Protein AF-A0A410JV56-F1 (afdb_monomer_lite)

Foldseek 3Di:
DDDDPCVVPVVVVQVPPPPPPVPDDDLLSVLVVVCVQQPPHEFEEEEAPCQQVPNVVNNVPDPHNYPAYEYEDQLQQDPPPPCCVPRHPGSVRSVVSVVNSVVVCVVVVYHYDNDHLLVVLLVCQPPAAGLEYEDDYDLALQSLLVNLLRCLNRHDANGKYKYKQQVFPVRVSNVVSVVVSCVVCVVWWPDKDKHWDWDDDVPDPDITIIIMIMTHTDNVVVPPQDDSLLSLLLVLQVVQCVPPQWQEEEEEDDDPLLVVVLVSQVPDPHRHHQAYEYCDFDQVDARPNYGYDHLLPDDLVRGQAYEYSDQACRVVSVVVCCVRQNPSHHYDYSQVPHDGDDDRD

Secondary structure (DSSP, 8-state):
-----TTSS-HHHHSS-----TT--THHHHHHHHHHHTTTSEEEEEEE--TTTHHHHHHTTSS-EEEEEEEE-----STT-TTBTTTBSSHHHHHHHHHHHHHHHHHHT-EEE-S-HHHHHHHHTTT--EEEEEE-S--SHHHHHHHHHHHGGGEEEEEEEEEEEET-TT-HHHHHHHHHHHHHTTTTEEEEEEEEEEE--TT-SSPEEEEEEEEEE-HHHHTSS---HHHHHHHHHHHHHHSTT--EEEEE--SHHHHHHHHHHTTS---EEEEEEESS--TT--BTTB--EEGGG--GGG-SEEEE--SS-HHHHHHHHHHHHTTSS-EE-TTTTSPP-PPP-

InterPro domains:
  IPR029063 S-adenosyl-L-methionine-dependent methyltransferase superfamily [G3DSA:3.40.50.150] (32-215)
  IPR029063 S-adenosyl-L-methionine-dependent methyltransferase superfamily [SSF53335] (42-182)

Sequence (345 aa):
MYMFDKSIFNIEELCSPSKPSEGARAPAGIVSVMEKYFRGNEVRILEIGVFKAGLTKLFASSSLNIISYDGVDPYLGSDADPYTGAYWDSPSDADKIYLSAKKYYDSKGYSLHRMTSAEYFDLAYKSKEYDIIYVDGDHRMYYAMQDMEEYIHLLAENGIMLVDDYGNVDTPEVTHALNRFIDNRRDVIKEIGYYISLFQNVGKYIPVSQTTVYFTADKGRLNSGFVSKRYNVSEALKKLVNEDRIKRIALFGAGRHTEWMCEVFGRLKKPHITAVLDDYPDKTKIFWGHAPMKASEWDTTQADAIILSSDCKQEMMRERCRELFGDALPLIDLYEGLPAGPFPK

pLDDT: mean 87.03, std 16.03, range [27.08, 98.75]

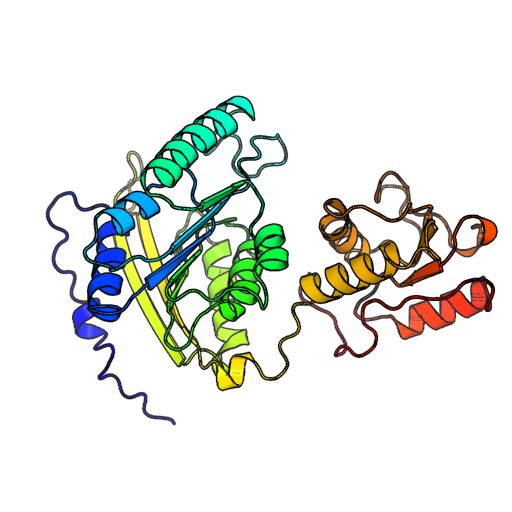Structure (mmCIF, N/CA/C/O backbone):
data_AF-A0A410JV56-F1
#
_entry.id   AF-A0A410JV56-F1
#
loop_
_atom_site.group_PDB
_atom_site.id
_atom_site.type_symbol
_atom_site.label_atom_id
_atom_site.label_alt_id
_atom_site.label_comp_id
_atom_site.label_asym_id
_atom_site.label_entity_id
_atom_site.label_seq_id
_atom_site.pdbx_PDB_ins_code
_atom_site.Cartn_x
_atom_site.Cartn_y
_atom_site.Cartn_z
_atom_site.occupancy
_atom_site.B_iso_or_equiv
_atom_site.auth_seq_id
_atom_site.auth_comp_id
_atom_site.auth_asym_id
_atom_site.auth_atom_id
_atom_site.pdbx_PDB_model_num
ATOM 1 N N . MET A 1 1 ? -33.711 -0.577 -7.515 1.00 31.30 1 MET A N 1
ATOM 2 C CA . MET A 1 1 ? -33.749 0.252 -6.294 1.00 31.30 1 MET A CA 1
ATOM 3 C C . MET A 1 1 ? -33.750 -0.707 -5.114 1.00 31.30 1 MET A C 1
ATOM 5 O O . MET A 1 1 ? -34.805 -1.196 -4.742 1.00 31.30 1 MET A O 1
ATOM 9 N N . TYR A 1 2 ? -32.566 -1.106 -4.646 1.00 27.08 2 TYR A N 1
ATOM 10 C CA . TYR A 1 2 ? -32.435 -2.012 -3.504 1.00 27.08 2 TYR A CA 1
ATOM 11 C C . TYR A 1 2 ? -32.641 -1.192 -2.225 1.00 27.08 2 TYR A C 1
ATOM 13 O O . TYR A 1 2 ? -31.947 -0.200 -2.013 1.00 27.08 2 TYR A O 1
ATOM 21 N N . MET A 1 3 ? -33.646 -1.554 -1.423 1.00 27.47 3 MET A N 1
ATOM 22 C CA . MET A 1 3 ? -33.827 -1.012 -0.078 1.00 27.47 3 MET A CA 1
ATOM 23 C C . MET A 1 3 ? -32.743 -1.614 0.813 1.00 27.47 3 MET A C 1
ATOM 25 O O . MET A 1 3 ? -32.788 -2.802 1.116 1.00 27.47 3 MET A O 1
ATOM 29 N N . PHE A 1 4 ? -31.763 -0.799 1.199 1.00 32.94 4 PHE A N 1
ATOM 30 C CA . PHE A 1 4 ? -30.853 -1.136 2.285 1.00 32.94 4 PHE A CA 1
ATOM 31 C C . PHE A 1 4 ? -31.657 -1.210 3.585 1.00 32.94 4 PHE A C 1
ATOM 33 O O . PHE A 1 4 ? -32.388 -0.273 3.921 1.00 32.94 4 PHE A O 1
ATOM 40 N N . ASP A 1 5 ? -31.537 -2.326 4.294 1.00 35.09 5 ASP A N 1
ATOM 41 C CA . ASP A 1 5 ? -32.018 -2.452 5.661 1.00 35.09 5 ASP A CA 1
ATOM 42 C C . ASP A 1 5 ? -31.157 -1.547 6.559 1.00 35.09 5 ASP A C 1
ATOM 44 O O . ASP A 1 5 ? -29.999 -1.837 6.845 1.00 35.09 5 ASP A O 1
ATOM 48 N N . LYS A 1 6 ? -31.712 -0.394 6.949 1.00 38.16 6 LYS A N 1
ATOM 49 C CA . LYS A 1 6 ? -31.062 0.616 7.801 1.00 38.16 6 LYS A CA 1
ATOM 50 C C . LYS A 1 6 ? -30.972 0.197 9.279 1.00 38.16 6 LYS A C 1
ATOM 52 O O . LYS A 1 6 ? -30.575 1.008 10.109 1.00 38.16 6 LYS A O 1
ATOM 57 N N . SER A 1 7 ? -31.396 -1.016 9.643 1.00 37.00 7 SER A N 1
ATOM 58 C CA . SER A 1 7 ? -31.589 -1.393 11.049 1.00 37.00 7 SER A CA 1
ATOM 59 C C . SER A 1 7 ? -30.321 -1.818 11.795 1.00 37.00 7 SER A C 1
ATOM 61 O O . SER A 1 7 ? -30.336 -1.810 13.024 1.00 37.00 7 SER A O 1
ATOM 63 N N . ILE A 1 8 ? -29.215 -2.128 11.106 1.00 46.75 8 ILE A N 1
ATOM 64 C CA . ILE A 1 8 ? -27.960 -2.526 11.780 1.00 46.75 8 ILE A CA 1
ATOM 65 C C . ILE A 1 8 ? -27.099 -1.302 12.136 1.00 46.75 8 ILE A C 1
ATOM 67 O O . ILE A 1 8 ? -26.484 -1.262 13.200 1.00 46.75 8 ILE A O 1
ATOM 71 N N . PHE A 1 9 ? -27.167 -0.244 11.327 1.00 45.94 9 PHE A N 1
ATOM 72 C CA . PHE A 1 9 ? -26.644 1.076 11.661 1.00 45.94 9 PHE A CA 1
ATOM 73 C C . PHE A 1 9 ? -27.758 2.095 11.479 1.00 45.94 9 PHE A C 1
ATOM 75 O O . PHE A 1 9 ? -27.923 2.675 10.405 1.00 45.94 9 PHE A O 1
ATOM 82 N N . ASN A 1 10 ? -28.542 2.326 12.531 1.00 44.22 10 ASN A N 1
ATOM 83 C CA . ASN A 1 10 ? -29.425 3.479 12.556 1.00 44.22 10 ASN A CA 1
ATOM 84 C C . ASN A 1 10 ? -28.529 4.729 12.578 1.00 44.22 10 ASN A C 1
ATOM 86 O O . ASN A 1 10 ? -28.061 5.154 13.632 1.00 44.22 10 ASN A O 1
ATOM 90 N N . ILE A 1 11 ? -28.208 5.258 11.394 1.00 44.59 11 ILE A N 1
ATOM 91 C CA . ILE A 1 11 ? -27.307 6.403 11.190 1.00 44.59 11 ILE A CA 1
ATOM 92 C C . ILE A 1 11 ? -27.767 7.604 12.031 1.00 44.59 11 ILE A C 1
ATOM 94 O O . ILE A 1 11 ? -26.935 8.369 12.497 1.00 44.59 11 ILE A O 1
ATOM 98 N N . GLU A 1 12 ? -29.061 7.722 12.335 1.00 41.78 12 GLU A N 1
ATOM 99 C CA . GLU A 1 12 ? -29.591 8.751 13.237 1.00 41.78 12 GLU A CA 1
ATOM 100 C C . GLU A 1 12 ? -29.109 8.604 14.698 1.00 41.78 12 GLU A C 1
ATOM 102 O O . GLU A 1 12 ? -28.927 9.616 15.371 1.00 41.78 12 GLU A O 1
ATOM 107 N N . GLU A 1 13 ? -28.811 7.391 15.188 1.00 43.12 13 GLU A N 1
ATOM 108 C CA . GLU A 1 13 ? -28.211 7.184 16.521 1.00 43.12 13 GLU A CA 1
ATOM 109 C C . GLU A 1 13 ? -26.706 7.487 16.553 1.00 43.12 13 GLU A C 1
ATOM 111 O O . GLU A 1 13 ? -26.197 7.910 17.589 1.00 43.12 13 GLU A O 1
ATOM 116 N N . LEU A 1 14 ? -25.989 7.299 15.439 1.00 43.47 14 LEU A N 1
ATOM 117 C CA . LEU A 1 14 ? -24.556 7.624 15.322 1.00 43.47 14 LEU A CA 1
ATOM 118 C C . LEU A 1 14 ? -24.310 9.096 14.961 1.00 43.47 14 LEU A C 1
ATOM 120 O O . LEU A 1 14 ? -23.278 9.658 15.322 1.00 43.47 14 LEU A O 1
ATOM 124 N N . CYS A 1 15 ? -25.268 9.733 14.287 1.00 38.22 15 CYS A N 1
ATOM 125 C CA . CYS A 1 15 ? -25.297 11.169 14.028 1.00 38.22 15 CYS A CA 1
ATOM 126 C C . CYS A 1 15 ? -25.877 11.980 15.186 1.00 38.22 15 CYS A C 1
ATOM 128 O O . CYS A 1 15 ? -25.885 13.206 15.099 1.00 38.22 15 CYS A O 1
ATOM 130 N N . SER A 1 16 ? -26.357 11.347 16.259 1.00 35.88 16 SER A N 1
ATOM 131 C CA . SER A 1 16 ? -26.631 12.077 17.487 1.00 35.88 16 SER A CA 1
ATOM 132 C C . SER A 1 16 ? -25.298 12.226 18.214 1.00 35.88 16 SER A C 1
ATOM 134 O O . SER A 1 16 ? -24.838 11.244 18.799 1.00 35.88 16 SER A O 1
ATOM 136 N N . PRO A 1 17 ? -24.636 13.402 18.196 1.00 36.84 17 PRO A N 1
ATOM 137 C CA . PRO A 1 17 ? -23.479 13.609 19.040 1.00 36.84 17 PRO A CA 1
ATOM 138 C C . PRO A 1 17 ? -23.969 13.424 20.474 1.00 36.84 17 PRO A C 1
ATOM 140 O O . PRO A 1 17 ? -24.586 14.316 21.059 1.00 36.84 17 PRO A O 1
ATOM 143 N N . SER A 1 18 ? -23.699 12.268 21.080 1.00 40.78 18 SER A N 1
ATOM 144 C CA . SER A 1 18 ? -23.493 12.262 22.517 1.00 40.78 18 SER A CA 1
ATOM 145 C C . SER A 1 18 ? -22.432 13.328 22.715 1.00 40.78 18 SER A C 1
ATOM 147 O O . SER A 1 18 ? -21.331 13.158 22.186 1.00 40.78 18 SER A O 1
ATOM 149 N N . LYS A 1 19 ? -22.799 14.468 23.328 1.00 41.47 19 LYS A N 1
ATOM 150 C CA . LYS A 1 19 ? -21.852 15.548 23.623 1.00 41.47 19 LYS A CA 1
ATOM 151 C C . LYS A 1 19 ? -20.584 14.854 24.103 1.00 41.47 19 LYS A C 1
ATOM 153 O O . LYS A 1 19 ? -20.695 14.144 25.109 1.00 41.47 19 LYS A O 1
ATOM 158 N N . PRO A 1 20 ? -19.450 14.955 23.382 1.00 42.59 20 PRO A N 1
ATOM 159 C CA . PRO A 1 20 ? -18.222 14.384 23.892 1.00 42.59 20 PRO A CA 1
ATOM 160 C C . PRO A 1 20 ? -18.100 14.920 25.311 1.00 42.59 20 PRO A C 1
ATOM 162 O O . PRO A 1 20 ? -18.260 16.127 25.522 1.00 42.59 20 PRO A O 1
ATOM 165 N N . SER A 1 21 ? -17.960 14.023 26.290 1.00 43.84 21 SER A N 1
ATOM 166 C CA . SER A 1 21 ? -17.665 14.440 27.658 1.00 43.84 21 SER A CA 1
ATOM 167 C C . SER A 1 21 ? -16.543 15.465 27.552 1.00 43.84 21 SER A C 1
ATOM 169 O O . SER A 1 21 ? -15.564 15.168 26.860 1.00 43.84 21 SER A O 1
ATOM 171 N N . GLU A 1 22 ? -16.722 16.664 28.116 1.00 39.91 22 GLU A N 1
ATOM 172 C CA . GLU A 1 22 ? -15.766 17.768 27.971 1.00 39.91 22 GLU A CA 1
ATOM 173 C C . GLU A 1 22 ? -14.328 17.233 28.101 1.00 39.91 22 GLU A C 1
ATOM 175 O O . GLU A 1 22 ? -13.929 16.759 29.163 1.00 39.91 22 GLU A O 1
ATOM 180 N N . GLY A 1 23 ? -13.579 17.216 26.988 1.00 43.97 23 GLY A N 1
ATOM 181 C CA . GLY A 1 23 ? -12.195 16.726 26.936 1.00 43.97 23 GLY A CA 1
ATOM 182 C C . GLY A 1 23 ? -11.924 15.389 26.222 1.00 43.97 23 GLY A C 1
ATOM 183 O O . GLY A 1 23 ? -10.751 15.041 26.072 1.00 43.97 23 GLY A O 1
ATOM 184 N N . ALA A 1 24 ? -12.927 14.648 25.737 1.00 44.22 24 ALA A N 1
ATOM 185 C CA . ALA A 1 24 ? -12.681 13.452 24.919 1.00 44.22 24 ALA A CA 1
ATOM 186 C C . ALA A 1 24 ? -12.100 13.839 23.542 1.00 44.22 24 ALA A C 1
ATOM 188 O O . ALA A 1 24 ? -12.723 14.572 22.776 1.00 44.22 24 ALA A O 1
ATOM 189 N N . ARG A 1 25 ? -10.883 13.369 23.231 1.00 52.28 25 ARG A N 1
ATOM 190 C CA . ARG A 1 25 ? -10.214 13.606 21.937 1.00 52.28 25 ARG A CA 1
ATOM 191 C C . ARG A 1 25 ? -10.870 12.779 20.824 1.00 52.28 25 ARG A C 1
ATOM 193 O O . ARG A 1 25 ? -11.371 11.691 21.096 1.00 52.28 25 ARG A O 1
ATOM 200 N N . ALA A 1 26 ? -10.783 13.268 19.585 1.00 53.81 26 ALA A N 1
ATOM 201 C CA . ALA A 1 26 ? -11.378 12.689 18.373 1.00 53.81 26 ALA A CA 1
ATOM 202 C C . ALA A 1 26 ? -11.370 11.150 18.266 1.00 53.81 26 ALA A C 1
ATOM 204 O O . ALA A 1 26 ? -12.435 10.584 18.001 1.00 53.81 26 ALA A O 1
ATOM 205 N N . PRO A 1 27 ? -10.261 10.438 18.554 1.00 62.69 27 PRO A N 1
ATOM 206 C CA . PRO A 1 27 ? -10.238 9.000 18.334 1.00 62.69 27 PRO A CA 1
ATOM 207 C C . PRO A 1 27 ? -10.992 8.201 19.418 1.00 62.69 27 PRO A C 1
ATOM 209 O O . PRO A 1 27 ? -11.229 7.012 19.250 1.00 62.69 27 PRO A O 1
ATOM 212 N N . ALA A 1 28 ? -11.439 8.820 20.519 1.00 75.00 28 ALA A N 1
ATOM 213 C CA . ALA A 1 28 ? -12.226 8.126 21.547 1.00 75.00 28 ALA A CA 1
ATOM 214 C C . ALA A 1 28 ? -13.648 7.769 21.076 1.00 75.00 28 ALA A C 1
ATOM 216 O O . ALA A 1 28 ? -14.188 6.723 21.445 1.00 75.00 28 ALA A O 1
ATOM 217 N N . GLY A 1 29 ? -14.258 8.627 20.252 1.00 79.62 29 GLY A N 1
ATOM 218 C CA . GLY A 1 29 ? -15.614 8.395 19.758 1.00 79.62 29 GLY A CA 1
ATOM 219 C C . GLY A 1 29 ? -15.677 7.225 18.784 1.00 79.62 29 GLY A C 1
ATOM 220 O O . GLY A 1 29 ? -16.523 6.348 18.942 1.00 79.62 29 GLY A O 1
ATOM 221 N N . ILE A 1 30 ? -14.732 7.148 17.841 1.00 84.94 30 ILE A N 1
ATOM 222 C CA . ILE A 1 30 ? -14.700 6.040 16.883 1.00 84.94 30 ILE A CA 1
ATOM 223 C C . ILE A 1 30 ? -14.426 4.695 17.568 1.00 84.94 30 ILE A C 1
ATOM 225 O O . ILE A 1 30 ? -15.092 3.708 17.261 1.00 84.94 30 ILE A O 1
ATOM 229 N N . VAL A 1 31 ? -13.543 4.664 18.575 1.00 90.31 31 VAL A N 1
ATOM 230 C CA . VAL A 1 31 ? -13.315 3.470 19.408 1.00 90.31 31 VAL A CA 1
ATOM 231 C C . VAL A 1 31 ? -14.612 3.016 20.087 1.00 90.31 31 VAL A C 1
ATOM 233 O O . VAL A 1 31 ? -14.909 1.826 20.078 1.00 90.31 31 VAL A O 1
ATOM 236 N N . SER A 1 32 ? -15.437 3.944 20.584 1.00 87.94 32 SER A N 1
ATOM 237 C CA . SER A 1 32 ? -16.730 3.608 21.209 1.00 87.94 32 SER A CA 1
ATOM 238 C C . SER A 1 32 ? -17.720 2.974 20.219 1.00 87.94 32 SER A C 1
ATOM 240 O O . SER A 1 32 ? -18.475 2.064 20.572 1.00 87.94 32 SER A O 1
ATOM 242 N N . VAL A 1 33 ? -17.712 3.417 18.955 1.00 87.44 33 VAL A N 1
ATOM 243 C CA . VAL A 1 33 ? -18.503 2.778 17.887 1.00 87.44 33 VAL A CA 1
ATOM 244 C C . VAL A 1 33 ? -18.019 1.345 17.660 1.00 87.44 33 VAL A C 1
ATOM 246 O O . VAL A 1 33 ? -18.839 0.427 17.579 1.00 87.44 33 VAL A O 1
ATOM 249 N N . MET A 1 34 ? -16.700 1.135 17.628 1.00 94.25 34 MET A N 1
ATOM 250 C CA . MET A 1 34 ? -16.111 -0.198 17.469 1.00 94.25 34 MET A CA 1
ATOM 251 C C . MET A 1 34 ? -16.433 -1.115 18.658 1.00 94.25 34 MET A C 1
ATOM 253 O O . MET A 1 34 ? -16.796 -2.268 18.442 1.00 94.25 34 MET A O 1
ATOM 257 N N . GLU A 1 35 ? -16.396 -0.615 19.898 1.00 94.38 35 GLU A N 1
ATOM 258 C CA . GLU A 1 35 ? -16.802 -1.367 21.099 1.00 94.38 35 GLU A CA 1
ATOM 259 C C . GLU A 1 35 ? -18.248 -1.866 21.028 1.00 94.38 35 GLU A C 1
ATOM 261 O O . GLU A 1 35 ? -18.543 -2.990 21.438 1.00 94.38 35 GLU A O 1
ATOM 266 N N . LYS A 1 36 ? -19.169 -1.038 20.514 1.00 92.44 36 LYS A N 1
ATOM 267 C CA . LYS A 1 36 ? -20.568 -1.441 20.320 1.00 92.44 36 LYS A CA 1
ATOM 268 C C . LYS A 1 36 ? -20.675 -2.522 19.245 1.00 92.44 36 LYS A C 1
ATOM 270 O O . LYS A 1 36 ? -21.384 -3.501 19.467 1.00 92.44 36 LYS A O 1
ATOM 275 N N . TYR A 1 37 ? -19.988 -2.348 18.116 1.00 93.69 37 TYR A N 1
ATOM 276 C CA . TYR A 1 37 ? -20.082 -3.251 16.968 1.00 93.69 37 TYR A CA 1
ATOM 277 C C . TYR A 1 37 ? -19.453 -4.627 17.237 1.00 93.69 37 TYR A C 1
ATOM 279 O O . TYR A 1 37 ? -20.067 -5.653 16.958 1.00 93.69 37 TYR A O 1
ATOM 287 N N . PHE A 1 38 ? -18.270 -4.670 17.854 1.00 96.38 38 PHE A N 1
ATOM 288 C CA . PHE A 1 38 ? -17.542 -5.912 18.140 1.00 96.38 38 PHE A CA 1
ATOM 289 C C . PHE A 1 38 ? -17.785 -6.459 19.555 1.00 96.38 38 PHE A C 1
ATOM 291 O O . PHE A 1 38 ? -17.015 -7.283 20.050 1.00 96.38 38 PHE A O 1
ATOM 298 N N . ARG A 1 39 ? -18.852 -6.021 20.236 1.00 95.62 39 ARG A N 1
ATOM 299 C CA . ARG A 1 39 ? -19.140 -6.436 21.613 1.00 95.62 39 ARG A CA 1
ATOM 300 C C . ARG A 1 39 ? -19.212 -7.960 21.734 1.00 95.62 39 ARG A C 1
ATOM 302 O O . ARG A 1 39 ? -20.085 -8.595 21.152 1.00 95.62 39 ARG A O 1
ATOM 309 N N . GLY A 1 40 ? -18.347 -8.517 22.580 1.00 95.56 40 GLY A N 1
ATOM 310 C CA . GLY A 1 40 ? -18.303 -9.954 22.867 1.00 95.56 40 GLY A CA 1
ATOM 311 C C . GLY A 1 40 ? -17.554 -10.793 21.829 1.00 95.56 40 GLY A C 1
ATOM 312 O O . GLY A 1 40 ? -17.447 -12.000 22.024 1.00 95.56 40 GLY A O 1
ATOM 313 N N . ASN A 1 41 ? -17.010 -10.178 20.776 1.00 97.62 41 ASN A N 1
ATOM 314 C CA . ASN A 1 41 ? -16.191 -10.850 19.771 1.00 97.62 41 ASN A CA 1
ATOM 315 C C . ASN A 1 41 ? -14.701 -10.620 20.045 1.00 97.62 41 ASN A C 1
ATOM 317 O O . ASN A 1 41 ? -14.312 -9.576 20.569 1.00 97.62 41 ASN A O 1
ATOM 321 N N . GLU A 1 42 ? -13.871 -11.592 19.674 1.00 98.31 42 GLU A N 1
ATOM 322 C CA . GLU A 1 42 ? -12.426 -11.392 19.548 1.00 98.31 42 GLU A CA 1
ATOM 323 C C . GLU A 1 42 ? -12.128 -10.472 18.362 1.00 98.31 42 GLU A C 1
ATOM 325 O O . GLU A 1 42 ? -12.797 -10.549 17.332 1.00 98.31 42 GLU A O 1
ATOM 330 N N . VAL A 1 43 ? -11.136 -9.594 18.516 1.00 98.56 43 VAL A N 1
ATOM 331 C CA . VAL A 1 43 ? -10.812 -8.573 17.516 1.00 98.56 43 VAL A CA 1
ATOM 332 C C . VAL A 1 43 ? -9.322 -8.564 17.214 1.00 98.56 43 VAL A C 1
ATOM 334 O O . VAL A 1 43 ? -8.481 -8.464 18.112 1.00 98.56 43 VAL A O 1
ATOM 337 N N . ARG A 1 44 ? -8.998 -8.615 15.926 1.00 98.75 44 ARG A N 1
ATOM 338 C CA . ARG A 1 44 ? -7.666 -8.379 15.372 1.00 98.75 44 ARG A CA 1
ATOM 339 C C . ARG A 1 44 ? -7.654 -7.012 14.711 1.00 98.75 44 ARG A C 1
ATOM 341 O O . ARG A 1 44 ? -8.479 -6.741 13.838 1.00 98.75 44 ARG A O 1
ATOM 348 N N . ILE A 1 45 ? -6.721 -6.164 15.123 1.00 98.69 45 ILE A N 1
ATOM 349 C CA . ILE A 1 45 ? -6.627 -4.781 14.656 1.00 98.69 45 ILE A CA 1
ATOM 350 C C . ILE A 1 45 ? -5.363 -4.600 13.823 1.00 98.69 45 ILE A C 1
ATOM 352 O O . ILE A 1 45 ? -4.294 -5.092 14.190 1.00 98.69 45 ILE A O 1
ATOM 356 N N . LEU A 1 46 ? -5.497 -3.867 12.724 1.00 98.75 46 LEU A N 1
ATOM 357 C CA . LEU A 1 46 ? -4.398 -3.321 11.948 1.00 98.75 46 LEU A CA 1
ATOM 358 C C . LEU A 1 46 ? -4.497 -1.792 11.916 1.00 98.75 46 LEU A C 1
ATOM 360 O O . LEU A 1 46 ? -5.547 -1.250 11.584 1.00 98.75 46 LEU A O 1
ATOM 364 N N . GLU A 1 47 ? -3.400 -1.105 12.221 1.00 98.50 47 GLU A N 1
ATOM 365 C CA . GLU A 1 47 ? -3.271 0.356 12.141 1.00 98.50 47 GLU A CA 1
ATOM 366 C C . GLU A 1 47 ? -2.153 0.727 11.161 1.00 98.50 47 GLU A C 1
ATOM 368 O O . GLU A 1 47 ? -0.997 0.339 11.351 1.00 98.50 47 GLU A O 1
ATOM 373 N N . ILE A 1 48 ? -2.493 1.487 10.122 1.00 98.38 48 ILE A N 1
ATOM 374 C CA . ILE A 1 48 ? -1.553 2.075 9.165 1.00 98.38 48 ILE A CA 1
ATOM 375 C C . ILE A 1 48 ? -1.357 3.547 9.533 1.00 98.38 48 ILE A C 1
ATOM 377 O O . ILE A 1 48 ? -2.337 4.285 9.574 1.00 98.38 48 ILE A O 1
ATOM 381 N N . GLY A 1 49 ? -0.109 3.957 9.789 1.00 96.94 49 GLY A N 1
ATOM 382 C CA . GLY A 1 49 ? 0.227 5.321 10.225 1.00 96.94 49 GLY A CA 1
ATOM 383 C C . GLY A 1 49 ? 0.233 5.511 11.746 1.00 96.94 49 GLY A C 1
ATOM 384 O O . GLY A 1 49 ? -0.383 6.420 12.287 1.00 96.94 49 GLY A O 1
ATOM 385 N N . VAL A 1 50 ? 0.929 4.633 12.475 1.00 96.88 50 VAL A N 1
ATOM 386 C CA . VAL A 1 50 ? 0.892 4.574 13.953 1.00 96.88 50 VAL A CA 1
ATOM 387 C C . VAL A 1 50 ? 1.417 5.839 14.644 1.00 96.88 50 VAL A C 1
ATOM 389 O O . VAL A 1 50 ? 0.972 6.195 15.746 1.00 96.88 50 VAL A O 1
ATOM 392 N N . PHE A 1 51 ? 2.440 6.482 14.077 1.00 95.19 51 PHE A N 1
ATOM 393 C CA . PHE A 1 51 ? 3.143 7.621 14.658 1.00 95.19 51 PHE A CA 1
ATOM 394 C C . PHE A 1 51 ? 3.530 7.419 16.143 1.00 95.19 51 PHE A C 1
ATOM 396 O O . PHE A 1 51 ? 4.475 6.700 16.470 1.00 95.19 51 PHE A O 1
ATOM 403 N N . LYS A 1 52 ? 2.802 8.047 17.081 1.00 96.50 52 LYS A N 1
ATOM 404 C CA . LYS A 1 52 ? 3.050 8.028 18.542 1.00 96.50 52 LYS A CA 1
ATOM 405 C C . LYS A 1 52 ? 2.201 6.994 19.305 1.00 96.50 52 LYS A C 1
ATOM 407 O O . LYS A 1 52 ? 2.100 7.073 20.543 1.00 96.50 52 LYS A O 1
ATOM 412 N N . ALA A 1 53 ? 1.585 6.051 18.589 1.00 97.00 53 ALA A N 1
ATOM 413 C CA . ALA A 1 53 ? 0.670 5.039 19.123 1.00 97.00 53 ALA A CA 1
ATOM 414 C C . ALA A 1 53 ? -0.519 5.663 19.881 1.00 97.00 53 ALA A C 1
ATOM 416 O O . ALA A 1 53 ? -0.915 5.192 20.949 1.00 97.00 53 ALA A O 1
ATOM 417 N N . GLY A 1 54 ? -1.020 6.804 19.394 1.00 95.12 54 GLY A N 1
ATOM 418 C CA . GLY A 1 54 ? -2.098 7.555 20.043 1.00 95.12 54 GLY A CA 1
ATOM 419 C C . GLY A 1 54 ? -3.422 6.798 19.997 1.00 95.12 54 GLY A C 1
ATOM 420 O O . GLY A 1 54 ? -4.045 6.589 21.038 1.00 95.12 54 GLY A O 1
ATOM 421 N N . LEU A 1 55 ? -3.803 6.339 18.805 1.00 94.44 55 LEU A N 1
ATOM 422 C CA . LEU A 1 55 ? -4.995 5.528 18.590 1.00 94.44 55 LEU A CA 1
ATOM 423 C C . LEU A 1 55 ? -4.844 4.132 19.201 1.00 94.44 55 LEU A C 1
ATOM 425 O O . LEU A 1 55 ? -5.738 3.689 19.922 1.00 94.44 55 LEU A O 1
ATOM 429 N N . THR A 1 56 ? -3.676 3.499 19.038 1.00 97.00 56 THR A N 1
ATOM 430 C CA . THR A 1 56 ? -3.354 2.221 19.696 1.00 97.00 56 THR A CA 1
ATOM 431 C C . THR A 1 56 ? -3.647 2.259 21.198 1.00 97.00 56 THR A C 1
ATOM 433 O O . THR A 1 56 ? -4.243 1.334 21.747 1.00 97.00 56 THR A O 1
ATOM 436 N N . LYS A 1 57 ? -3.261 3.343 21.889 1.00 97.31 57 LYS A N 1
ATOM 437 C CA . LYS A 1 57 ? -3.516 3.512 23.330 1.00 97.31 57 LYS A CA 1
ATOM 438 C C . LYS A 1 57 ? -4.999 3.566 23.668 1.00 97.31 57 LYS A C 1
ATOM 440 O O . LYS A 1 57 ? -5.386 3.052 24.714 1.00 97.31 57 LYS A O 1
ATOM 445 N N . LEU A 1 58 ? -5.803 4.185 22.807 1.00 95.62 58 LEU A N 1
ATOM 446 C CA . LEU A 1 58 ? -7.245 4.290 22.999 1.00 95.62 58 LEU A CA 1
ATOM 447 C C . LEU A 1 58 ? -7.912 2.925 22.826 1.00 95.62 58 LEU A C 1
ATOM 449 O O . LEU A 1 58 ? -8.623 2.494 23.733 1.00 95.62 58 LEU A O 1
ATOM 453 N N . PHE A 1 59 ? -7.591 2.192 21.758 1.00 96.25 59 PHE A N 1
ATOM 454 C CA . PHE A 1 59 ? -8.060 0.814 21.583 1.00 96.25 59 PHE A CA 1
ATOM 455 C C . PHE A 1 59 ? -7.625 -0.100 22.734 1.00 96.25 59 PHE A C 1
ATOM 457 O O . PHE A 1 59 ? -8.452 -0.808 23.300 1.00 96.25 59 PHE A O 1
ATOM 464 N N . ALA A 1 60 ? -6.365 -0.030 23.162 1.00 96.38 60 ALA A N 1
ATOM 465 C CA . ALA A 1 60 ? -5.852 -0.828 24.277 1.00 96.38 60 ALA A CA 1
ATOM 466 C C . ALA A 1 60 ? -6.483 -0.488 25.643 1.00 96.38 60 ALA A C 1
ATOM 468 O O . ALA A 1 60 ? -6.290 -1.231 26.607 1.00 96.38 60 ALA A O 1
ATOM 469 N N . SER A 1 61 ? -7.166 0.657 25.753 1.00 96.06 61 SER A N 1
ATOM 470 C CA . SER A 1 61 ? -7.933 1.066 26.939 1.00 96.06 61 SER A CA 1
ATOM 471 C C . SER A 1 61 ? -9.434 0.788 26.827 1.00 96.06 61 SER A C 1
ATOM 473 O O . SER A 1 61 ? -10.163 1.014 27.791 1.00 96.06 61 SER A O 1
ATOM 475 N N . SER A 1 62 ? -9.885 0.324 25.662 1.00 96.25 62 SER A N 1
ATOM 476 C CA . SER A 1 62 ? -11.281 -0.005 25.392 1.00 96.25 62 SER A CA 1
ATOM 477 C C . SER A 1 62 ? -11.684 -1.351 26.006 1.00 96.25 62 SER A C 1
ATOM 479 O O . SER A 1 62 ? -10.863 -2.112 26.517 1.00 96.25 62 SER A O 1
ATOM 481 N N . SER A 1 63 ? -12.975 -1.648 25.928 1.00 96.44 63 SER A N 1
ATOM 482 C CA . SER A 1 63 ? -13.609 -2.914 26.293 1.00 96.44 63 SER A CA 1
ATOM 483 C C . SER A 1 63 ? -13.562 -3.976 25.185 1.00 96.44 63 SER A C 1
ATOM 485 O O . SER A 1 63 ? -14.125 -5.058 25.359 1.00 96.44 63 SER A O 1
ATOM 487 N N . LEU A 1 64 ? -12.900 -3.699 24.054 1.00 97.12 64 LEU A N 1
ATOM 488 C CA . LEU A 1 64 ? -12.701 -4.687 22.993 1.00 97.12 64 LEU A CA 1
ATOM 489 C C . LEU A 1 64 ? -11.836 -5.855 23.477 1.00 97.12 64 LEU A C 1
ATOM 491 O O . LEU A 1 64 ? -10.801 -5.665 24.118 1.00 97.12 64 LEU A O 1
ATOM 495 N N . ASN A 1 65 ? -12.219 -7.074 23.098 1.00 97.81 65 ASN A N 1
ATOM 496 C CA . ASN A 1 65 ? -11.412 -8.269 23.329 1.00 97.81 65 ASN A CA 1
ATOM 497 C C . ASN A 1 65 ? -10.336 -8.398 22.236 1.00 97.81 65 ASN A C 1
ATOM 499 O O . ASN A 1 65 ? -10.474 -9.167 21.285 1.00 97.81 65 ASN A O 1
ATOM 503 N N . ILE A 1 66 ? -9.291 -7.574 22.336 1.00 98.50 66 ILE A N 1
ATOM 504 C CA . ILE A 1 66 ? -8.216 -7.499 21.339 1.00 98.50 66 ILE A CA 1
ATOM 505 C C . ILE A 1 66 ? -7.283 -8.706 21.491 1.00 98.50 66 ILE A C 1
ATOM 507 O O . ILE A 1 66 ? -6.546 -8.795 22.474 1.00 98.50 66 ILE A O 1
ATOM 511 N N . ILE A 1 67 ? -7.270 -9.595 20.495 1.00 98.38 67 ILE A N 1
ATOM 512 C CA . ILE A 1 67 ? -6.400 -10.785 20.470 1.00 98.38 67 ILE A CA 1
ATOM 513 C C . ILE A 1 67 ? -5.092 -10.558 19.705 1.00 98.38 67 ILE A C 1
ATOM 515 O O . ILE A 1 67 ? -4.092 -11.219 19.980 1.00 98.38 67 ILE A O 1
ATOM 519 N N . SER A 1 68 ? -5.068 -9.606 18.768 1.00 98.44 68 SER A N 1
ATOM 520 C CA . SER A 1 68 ? -3.840 -9.145 18.118 1.00 98.44 68 SER A CA 1
ATOM 521 C C . SER A 1 68 ? -3.971 -7.700 17.652 1.00 98.44 68 SER A C 1
ATOM 523 O O . SER A 1 68 ? -5.048 -7.263 17.244 1.00 98.44 68 SER A O 1
ATOM 525 N N . TYR A 1 69 ? -2.855 -6.979 17.664 1.00 98.62 69 TYR A N 1
ATOM 526 C CA . TYR A 1 69 ? -2.765 -5.618 17.151 1.00 98.62 69 TYR A CA 1
ATOM 527 C C . TYR A 1 69 ? -1.455 -5.474 16.381 1.00 98.62 69 TYR A C 1
ATOM 529 O O . TYR A 1 69 ? -0.374 -5.606 16.962 1.00 98.62 69 TYR A O 1
ATOM 537 N N . ASP A 1 70 ? -1.564 -5.210 15.086 1.00 98.75 70 ASP A N 1
ATOM 538 C CA . ASP A 1 70 ? -0.434 -4.924 14.215 1.00 98.75 70 ASP A CA 1
ATOM 539 C C . ASP A 1 70 ? -0.441 -3.431 13.854 1.00 98.75 70 ASP A C 1
ATOM 541 O O . ASP A 1 70 ? -1.436 -2.895 13.377 1.00 98.75 70 ASP A O 1
ATOM 545 N N . GLY A 1 71 ? 0.670 -2.748 14.099 1.00 98.62 71 GLY A N 1
ATOM 546 C CA . GLY A 1 71 ? 0.888 -1.360 13.708 1.00 98.62 71 GLY A CA 1
ATOM 547 C C . GLY A 1 71 ? 1.935 -1.272 12.606 1.00 98.62 71 GLY A C 1
ATOM 548 O O . GLY A 1 71 ? 2.943 -1.978 12.671 1.00 98.62 71 GLY A O 1
ATOM 549 N N . VAL A 1 72 ? 1.731 -0.411 11.612 1.00 98.56 72 VAL A N 1
ATOM 550 C CA . VAL A 1 72 ? 2.644 -0.232 10.474 1.00 98.56 72 VAL A CA 1
ATOM 551 C C . VAL A 1 72 ? 2.953 1.243 10.277 1.00 98.56 72 VAL A C 1
ATOM 553 O O . VAL A 1 72 ? 2.048 2.057 10.106 1.00 98.56 72 VAL A O 1
ATOM 556 N N . ASP A 1 73 ? 4.239 1.582 10.294 1.00 97.50 73 ASP A N 1
ATOM 557 C CA . ASP A 1 73 ? 4.735 2.933 10.031 1.00 97.50 73 ASP A CA 1
ATOM 558 C C . ASP A 1 73 ? 6.242 2.854 9.712 1.00 97.50 73 ASP A C 1
ATOM 560 O O . ASP A 1 73 ? 6.974 2.144 10.414 1.00 97.50 73 ASP A O 1
ATOM 564 N N . PRO A 1 74 ? 6.747 3.509 8.653 1.00 95.44 74 PRO A N 1
ATOM 565 C CA . PRO A 1 74 ? 8.144 3.369 8.260 1.00 95.44 74 PRO A CA 1
ATOM 566 C C . PRO A 1 74 ? 9.127 4.152 9.149 1.00 95.44 74 PRO A C 1
ATOM 568 O O . PRO A 1 74 ? 10.292 3.751 9.239 1.00 95.44 74 PRO A O 1
ATOM 571 N N . TYR A 1 75 ? 8.697 5.232 9.817 1.00 94.69 75 TYR A N 1
ATOM 572 C CA . TYR A 1 75 ? 9.563 6.127 10.603 1.00 94.69 75 TYR A CA 1
ATOM 573 C C . TYR A 1 75 ? 10.876 6.493 9.875 1.00 94.69 75 TYR A C 1
ATOM 575 O O . TYR A 1 75 ? 11.967 6.217 10.388 1.00 94.69 75 TYR A O 1
ATOM 583 N N . LEU A 1 76 ? 10.802 7.031 8.650 1.00 89.62 76 LEU A N 1
ATOM 584 C CA . LEU A 1 76 ? 11.993 7.241 7.813 1.00 89.62 76 LEU A CA 1
ATOM 585 C C . LEU A 1 76 ? 12.852 8.404 8.321 1.00 89.62 76 LEU A C 1
ATOM 587 O O . LEU A 1 76 ? 14.063 8.248 8.477 1.00 89.62 76 LEU A O 1
ATOM 591 N N . GLY A 1 77 ? 12.240 9.567 8.561 1.00 83.94 77 GLY A N 1
ATOM 592 C CA . GLY A 1 77 ? 12.925 10.782 9.007 1.00 83.94 77 GLY A CA 1
ATOM 593 C C . GLY A 1 77 ? 13.961 11.342 8.035 1.00 83.94 77 GLY A C 1
ATOM 594 O O . GLY A 1 77 ? 14.774 12.167 8.437 1.00 83.94 77 GLY A O 1
ATOM 595 N N . SER A 1 78 ? 13.976 10.883 6.782 1.00 84.44 78 SER A N 1
ATOM 596 C CA . SER A 1 78 ? 14.900 11.358 5.748 1.00 84.44 78 SER A CA 1
ATOM 597 C C . SER A 1 78 ? 14.369 12.610 5.046 1.00 84.44 78 SER A C 1
ATOM 599 O O . SER A 1 78 ? 13.191 12.938 5.153 1.00 84.44 78 SER A O 1
ATOM 601 N N . ASP A 1 79 ? 15.205 13.287 4.258 1.00 79.69 79 ASP A N 1
ATOM 602 C CA . ASP A 1 79 ? 14.772 14.455 3.468 1.00 79.69 79 ASP A CA 1
ATOM 603 C C . ASP A 1 79 ? 13.705 14.109 2.410 1.00 79.69 79 ASP A C 1
ATOM 605 O O . ASP A 1 79 ? 13.005 14.985 1.912 1.00 79.69 79 ASP A O 1
ATOM 609 N N . ALA A 1 80 ? 13.588 12.828 2.045 1.00 79.38 80 ALA A N 1
ATOM 610 C CA . ALA A 1 80 ? 12.576 12.329 1.116 1.00 79.38 80 ALA A CA 1
ATOM 611 C C . ALA A 1 80 ? 11.267 11.916 1.814 1.00 79.38 80 ALA A C 1
ATOM 613 O O . ALA A 1 80 ? 10.300 11.557 1.141 1.00 79.38 80 ALA A O 1
ATOM 614 N N . ASP A 1 81 ? 11.246 11.918 3.146 1.00 84.00 81 ASP A N 1
ATOM 615 C CA . ASP A 1 81 ? 10.060 11.634 3.940 1.00 84.00 81 ASP A CA 1
ATOM 616 C C . ASP A 1 81 ? 9.140 12.869 3.931 1.00 84.00 81 ASP A C 1
ATOM 618 O O . ASP A 1 81 ? 9.562 13.935 4.395 1.00 84.00 81 ASP A O 1
ATOM 622 N N . PRO A 1 82 ? 7.894 12.765 3.424 1.00 84.38 82 PRO A N 1
ATOM 623 C CA . PRO A 1 82 ? 6.972 13.903 3.355 1.00 84.38 82 PRO A CA 1
ATOM 624 C C . PRO A 1 82 ? 6.612 14.474 4.735 1.00 84.38 82 PRO A C 1
ATOM 626 O O . PRO A 1 82 ? 6.042 15.560 4.821 1.00 84.38 82 PRO A O 1
ATOM 629 N N . TYR A 1 83 ? 6.945 13.754 5.807 1.00 87.00 83 TYR A N 1
ATOM 630 C CA . TYR A 1 83 ? 6.635 14.105 7.184 1.00 87.00 83 TYR A CA 1
ATOM 631 C C . TYR A 1 83 ? 7.792 14.755 7.950 1.00 87.00 83 TYR A C 1
ATOM 633 O O . TYR A 1 83 ? 7.592 15.235 9.075 1.00 87.00 83 TYR A O 1
ATOM 641 N N . THR A 1 84 ? 8.980 14.833 7.343 1.00 87.88 84 THR A N 1
ATOM 642 C CA . THR A 1 84 ? 10.111 15.578 7.906 1.00 87.88 84 THR A CA 1
ATOM 643 C C . THR A 1 84 ? 9.782 17.075 7.977 1.00 87.88 84 THR A C 1
ATOM 645 O O . THR A 1 84 ? 9.322 17.681 7.013 1.00 87.88 84 THR A O 1
ATOM 648 N N . GLY A 1 85 ? 9.983 17.674 9.151 1.00 89.50 85 GLY A N 1
ATOM 649 C CA . GLY A 1 85 ? 9.610 19.047 9.504 1.00 89.50 85 GLY A CA 1
ATOM 650 C C . GLY A 1 85 ? 8.176 19.213 10.025 1.00 89.50 85 GLY A C 1
ATOM 651 O O . GLY A 1 85 ? 7.874 20.225 10.654 1.00 89.50 85 GLY A O 1
ATOM 652 N N . ALA A 1 86 ? 7.292 18.231 9.810 1.00 87.06 86 ALA A N 1
ATOM 653 C CA . ALA A 1 86 ? 5.928 18.245 10.348 1.00 87.06 86 ALA A CA 1
ATOM 654 C C . ALA A 1 86 ? 5.815 17.433 11.648 1.00 87.06 86 ALA A C 1
ATOM 656 O O . ALA A 1 86 ? 5.243 17.899 12.637 1.00 87.06 86 ALA A O 1
ATOM 657 N N . TYR A 1 87 ? 6.377 16.222 11.658 1.00 87.06 87 TYR A N 1
ATOM 658 C CA . TYR A 1 87 ? 6.248 15.278 12.774 1.00 87.06 87 TYR A CA 1
ATOM 659 C C . TYR A 1 87 ? 7.574 14.951 13.471 1.00 87.06 87 TYR A C 1
ATOM 661 O O . TYR A 1 87 ? 7.575 14.592 14.656 1.00 87.06 87 TYR A O 1
ATOM 669 N N . TRP A 1 88 ? 8.686 15.101 12.755 1.00 91.88 88 TRP A N 1
ATOM 670 C CA . TRP A 1 88 ? 10.062 14.926 13.220 1.00 91.88 88 TRP A CA 1
ATOM 671 C C . TRP A 1 88 ? 11.006 15.750 12.345 1.00 91.88 88 TRP A C 1
ATOM 673 O O . TRP A 1 88 ? 10.725 15.954 11.172 1.00 91.88 88 TRP A O 1
ATOM 683 N N . ASP A 1 89 ? 12.142 16.182 12.887 1.00 93.06 89 ASP A N 1
ATOM 684 C CA . ASP A 1 89 ? 13.092 17.033 12.152 1.00 93.06 89 ASP A CA 1
ATOM 685 C C . ASP A 1 89 ? 14.276 16.251 11.567 1.00 93.06 89 ASP A C 1
ATOM 687 O O . ASP A 1 89 ? 15.059 16.784 10.784 1.00 93.06 89 ASP A O 1
ATOM 691 N N . SER A 1 90 ? 14.453 14.991 11.975 1.00 93.94 90 SER A N 1
ATOM 692 C CA . SER A 1 90 ? 15.612 14.183 11.600 1.00 93.94 90 SER A CA 1
ATOM 693 C C . SER A 1 90 ? 15.342 12.678 11.719 1.00 93.94 90 SER A C 1
ATOM 695 O O . SER A 1 90 ? 14.428 12.277 12.454 1.00 93.94 90 SER A O 1
ATOM 697 N N . PRO A 1 91 ? 16.194 11.813 11.125 1.00 94.00 91 PRO A N 1
ATOM 698 C CA . PRO A 1 91 ? 16.110 10.365 11.328 1.00 94.00 91 PRO A CA 1
ATOM 699 C C . PRO A 1 91 ? 16.234 9.974 12.806 1.00 94.00 91 PRO A C 1
ATOM 701 O O . PRO A 1 91 ? 15.570 9.052 13.271 1.00 94.00 91 PRO A O 1
ATOM 704 N N . SER A 1 92 ? 17.041 10.717 13.575 1.00 96.06 92 SER A N 1
ATOM 705 C CA . SER A 1 92 ? 17.206 10.485 15.014 1.00 96.06 92 SER A CA 1
ATOM 706 C C . SER A 1 92 ? 15.927 10.771 15.803 1.00 96.06 92 SER A C 1
ATOM 708 O O . SER A 1 92 ? 15.639 10.090 16.788 1.00 96.06 92 SER A O 1
ATOM 710 N N . ASP A 1 93 ? 15.147 11.771 15.397 1.00 95.50 93 ASP A N 1
ATOM 711 C CA . ASP A 1 93 ? 13.878 12.083 16.054 1.00 95.50 93 ASP A CA 1
ATOM 712 C C . ASP A 1 93 ? 12.788 11.084 15.669 1.00 95.50 93 ASP A C 1
ATOM 714 O O . ASP A 1 93 ? 12.068 10.614 16.555 1.00 95.50 93 ASP A O 1
ATOM 718 N N . ALA A 1 94 ? 12.739 10.669 14.399 1.00 95.19 94 ALA A N 1
ATOM 719 C CA . ALA A 1 94 ? 11.891 9.564 13.958 1.00 95.19 94 ALA A CA 1
ATOM 720 C C . ALA A 1 94 ? 12.206 8.269 14.737 1.00 95.19 94 ALA A C 1
ATOM 722 O O . ALA A 1 94 ? 11.291 7.620 15.246 1.00 95.19 94 ALA A O 1
ATOM 723 N N . ASP A 1 95 ? 13.490 7.946 14.948 1.00 96.88 95 ASP A N 1
ATOM 724 C CA . ASP A 1 95 ? 13.938 6.813 15.772 1.00 96.88 95 ASP A CA 1
ATOM 725 C C . ASP A 1 95 ? 13.435 6.896 17.217 1.00 96.88 95 ASP A C 1
ATOM 727 O O . ASP A 1 95 ? 12.941 5.910 17.766 1.00 96.88 95 ASP A O 1
ATOM 731 N N . LYS A 1 96 ? 13.538 8.064 17.862 1.00 97.38 96 LYS A N 1
ATOM 732 C CA . LYS A 1 96 ? 13.046 8.246 19.239 1.00 97.38 96 LYS A CA 1
ATOM 733 C C . LYS A 1 96 ? 11.540 8.014 19.326 1.00 97.38 96 LYS A C 1
ATOM 735 O O . LYS A 1 96 ? 11.069 7.402 20.289 1.00 97.38 96 LYS A O 1
ATOM 740 N N . ILE A 1 97 ? 10.786 8.498 18.339 1.00 96.75 97 ILE A N 1
ATOM 741 C CA . ILE A 1 97 ? 9.334 8.312 18.268 1.00 96.75 97 ILE A CA 1
ATOM 742 C C . ILE A 1 97 ? 9.009 6.829 18.069 1.00 96.75 97 ILE A C 1
ATOM 744 O O . ILE A 1 97 ? 8.227 6.285 18.853 1.00 96.75 97 ILE A O 1
ATOM 748 N N . TYR A 1 98 ? 9.675 6.163 17.119 1.00 97.75 98 TYR A N 1
ATOM 749 C CA . TYR A 1 98 ? 9.553 4.723 1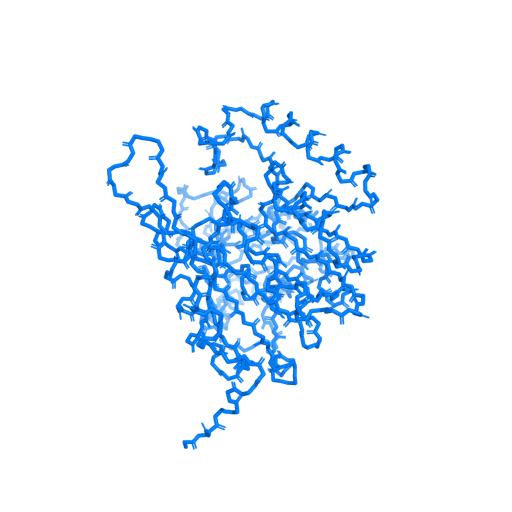6.900 1.00 97.75 98 TYR A CA 1
ATOM 750 C C . TYR A 1 98 ? 9.830 3.932 18.179 1.00 97.75 98 TYR A C 1
ATOM 752 O O . TYR A 1 98 ? 9.007 3.121 18.586 1.00 97.75 98 TYR A O 1
ATOM 760 N N . LEU A 1 99 ? 10.950 4.181 18.864 1.00 98.38 99 LEU A N 1
ATOM 761 C CA . LEU A 1 99 ? 11.319 3.457 20.085 1.00 98.38 99 LEU A CA 1
ATOM 762 C C . LEU A 1 99 ? 10.295 3.658 21.210 1.00 98.38 99 LEU A C 1
ATOM 764 O O . LEU A 1 99 ? 9.998 2.724 21.957 1.00 98.38 99 LEU A O 1
ATOM 768 N N . SER A 1 100 ? 9.727 4.861 21.321 1.00 98.06 100 SER A N 1
ATOM 769 C CA . SER A 1 100 ? 8.657 5.160 22.275 1.00 98.06 100 SER A CA 1
ATOM 770 C C . SER A 1 100 ? 7.371 4.388 21.956 1.00 98.06 100 SER A C 1
ATOM 772 O O . SER A 1 100 ? 6.796 3.751 22.845 1.00 98.06 100 SER A O 1
ATOM 774 N N . ALA A 1 101 ? 6.945 4.386 20.689 1.00 98.06 101 ALA A N 1
ATOM 775 C CA . ALA A 1 101 ? 5.795 3.612 20.224 1.00 98.06 101 ALA A CA 1
ATOM 776 C C . ALA A 1 101 ? 6.033 2.101 20.395 1.00 98.06 101 ALA A C 1
ATOM 778 O O . ALA A 1 101 ? 5.210 1.408 20.991 1.00 98.06 101 ALA A O 1
ATOM 779 N N . LYS A 1 102 ? 7.204 1.603 19.987 1.00 98.50 102 LYS A N 1
ATOM 780 C CA . LYS A 1 102 ? 7.613 0.198 20.095 1.00 98.50 102 LYS A CA 1
ATOM 781 C C . LYS A 1 102 ? 7.593 -0.295 21.535 1.00 98.50 102 LYS A C 1
ATOM 783 O O . LYS A 1 102 ? 7.029 -1.349 21.803 1.00 98.50 102 LYS A O 1
ATOM 788 N N . LYS A 1 103 ? 8.124 0.493 22.476 1.00 98.56 103 LYS A N 1
ATOM 789 C CA . LYS A 1 103 ? 8.066 0.177 23.910 1.00 98.56 103 LYS A CA 1
ATOM 790 C C . LYS A 1 103 ? 6.625 -0.001 24.397 1.00 98.56 103 LYS A C 1
ATOM 792 O O . LYS A 1 103 ? 6.368 -0.876 25.222 1.00 98.56 103 LYS A O 1
ATOM 797 N N . TYR A 1 104 ? 5.693 0.821 23.910 1.00 98.44 104 TYR A N 1
ATOM 798 C CA . TYR A 1 104 ? 4.278 0.677 24.245 1.00 98.44 104 TYR A CA 1
ATOM 799 C C . TYR A 1 104 ? 3.685 -0.611 23.661 1.00 98.44 104 TYR A C 1
ATOM 801 O O . TYR A 1 104 ? 3.096 -1.385 24.412 1.00 98.44 104 TYR A O 1
ATOM 809 N N . TYR A 1 105 ? 3.893 -0.869 22.368 1.00 98.44 105 TYR A N 1
ATOM 810 C CA . TYR A 1 105 ? 3.445 -2.098 21.704 1.00 98.44 105 TYR A CA 1
ATOM 811 C C . TYR A 1 105 ? 3.971 -3.356 22.414 1.00 98.44 105 TYR A C 1
ATOM 813 O O . TYR A 1 105 ? 3.187 -4.234 22.772 1.00 98.44 105 TYR A O 1
ATOM 821 N N . ASP A 1 106 ? 5.264 -3.390 22.744 1.00 98.31 106 ASP A N 1
ATOM 822 C CA . ASP A 1 106 ? 5.889 -4.513 23.453 1.00 98.31 106 ASP A CA 1
ATOM 823 C C . ASP A 1 106 ? 5.279 -4.734 24.838 1.00 98.31 106 ASP A C 1
ATOM 825 O O . ASP A 1 106 ? 5.025 -5.869 25.234 1.00 98.31 106 ASP A O 1
ATOM 829 N N . SER A 1 107 ? 4.965 -3.653 25.561 1.00 98.31 107 SER A N 1
ATOM 830 C CA . SER A 1 107 ? 4.310 -3.746 26.874 1.00 98.31 107 SER A CA 1
ATOM 831 C C . SER A 1 107 ? 2.890 -4.322 26.824 1.00 98.31 107 SER A C 1
ATOM 833 O O . SER A 1 107 ? 2.351 -4.712 27.860 1.00 98.31 107 SER A O 1
ATOM 835 N N . LYS A 1 108 ? 2.279 -4.360 25.635 1.00 98.19 108 LYS A N 1
ATOM 836 C CA . LYS A 1 108 ? 0.944 -4.909 25.382 1.00 98.19 108 LYS A CA 1
ATOM 837 C C . LYS A 1 108 ? 0.970 -6.271 24.688 1.00 98.19 108 LYS A C 1
ATOM 839 O O . LYS A 1 108 ? -0.086 -6.873 24.539 1.00 98.19 108 LYS A O 1
ATOM 844 N N . GLY A 1 109 ? 2.146 -6.763 24.289 1.00 98.06 109 GLY A N 1
ATOM 845 C CA . GLY A 1 109 ? 2.264 -7.965 23.460 1.00 98.06 109 GLY A CA 1
ATOM 846 C C . GLY A 1 109 ? 1.771 -7.758 22.022 1.00 98.06 109 GLY A C 1
ATOM 847 O O . GLY A 1 109 ? 1.354 -8.714 21.378 1.00 98.06 109 GLY A O 1
ATOM 848 N N . TYR A 1 110 ? 1.778 -6.516 21.535 1.00 98.50 110 TYR A N 1
ATOM 849 C CA . TYR A 1 110 ? 1.387 -6.147 20.172 1.00 98.50 110 TYR A CA 1
ATOM 850 C C . TYR A 1 110 ? 2.607 -6.091 19.242 1.00 98.50 110 TYR A C 1
ATOM 852 O O . TYR A 1 110 ? 3.748 -6.052 19.709 1.00 98.50 110 TYR A O 1
ATOM 860 N N . SER A 1 111 ? 2.383 -6.024 17.927 1.00 98.56 111 SER A N 1
ATOM 861 C CA . SER A 1 111 ? 3.459 -5.946 16.929 1.00 98.56 111 SER A CA 1
ATOM 862 C C . SER A 1 111 ? 3.504 -4.572 16.271 1.00 98.56 111 SER A C 1
ATOM 864 O O . SER A 1 111 ? 2.517 -4.127 15.700 1.00 98.56 111 SER A O 1
ATOM 866 N N . LEU A 1 112 ? 4.660 -3.906 16.312 1.00 98.62 112 LEU A N 1
ATOM 867 C CA . LEU A 1 112 ? 4.914 -2.693 15.530 1.00 98.62 112 LEU A CA 1
ATOM 868 C C . LEU A 1 112 ? 5.944 -2.999 14.443 1.00 98.62 112 LEU A C 1
ATOM 870 O O . LEU A 1 112 ? 7.069 -3.411 14.739 1.00 98.62 112 LEU A O 1
ATOM 874 N N . HIS A 1 113 ? 5.551 -2.783 13.195 1.00 98.12 113 HIS A N 1
ATOM 875 C CA . HIS A 1 113 ? 6.326 -3.062 11.999 1.00 98.12 113 HIS A CA 1
ATOM 876 C C . HIS A 1 113 ? 6.894 -1.760 11.440 1.00 98.12 113 HIS A C 1
ATOM 878 O O . HIS A 1 113 ? 6.165 -0.944 10.879 1.00 98.12 113 HIS A O 1
ATOM 884 N N . ARG A 1 114 ? 8.214 -1.582 11.576 1.00 97.12 114 ARG A N 1
ATOM 885 C CA . ARG A 1 114 ? 8.931 -0.445 10.992 1.00 97.12 114 ARG A CA 1
ATOM 886 C C . ARG A 1 114 ? 9.171 -0.660 9.498 1.00 97.12 114 ARG A C 1
ATOM 888 O O . ARG A 1 114 ? 10.246 -1.103 9.099 1.00 97.12 114 ARG A O 1
ATOM 895 N N . MET A 1 115 ? 8.138 -0.427 8.702 1.00 95.69 115 MET A N 1
ATOM 896 C CA . MET A 1 115 ? 8.129 -0.582 7.247 1.00 95.69 115 MET A CA 1
ATOM 897 C C . MET A 1 115 ? 6.975 0.225 6.652 1.00 95.69 115 MET A C 1
ATOM 899 O O . MET A 1 115 ? 6.087 0.679 7.369 1.00 95.69 115 MET A O 1
ATOM 903 N N . THR A 1 116 ? 6.975 0.401 5.338 1.00 94.19 116 THR A N 1
ATOM 904 C CA . THR A 1 116 ? 5.841 1.018 4.642 1.00 94.19 116 THR A CA 1
ATOM 905 C C . THR A 1 116 ? 4.622 0.092 4.634 1.00 94.19 116 THR A C 1
ATOM 907 O O . THR A 1 116 ? 4.759 -1.133 4.698 1.00 94.19 116 THR A O 1
ATOM 910 N N . SER A 1 117 ? 3.427 0.666 4.480 1.00 95.69 117 SER A N 1
ATOM 911 C CA . SER A 1 117 ? 2.183 -0.092 4.293 1.00 95.69 117 SER A CA 1
ATOM 912 C C . SER A 1 117 ? 2.290 -1.067 3.114 1.00 95.69 117 SER A C 1
ATOM 914 O O . SER A 1 117 ? 2.016 -2.257 3.235 1.00 95.69 117 SER A O 1
ATOM 916 N N . ALA A 1 118 ? 2.861 -0.609 2.002 1.00 91.56 118 ALA A N 1
ATOM 917 C CA . ALA A 1 118 ? 3.130 -1.447 0.846 1.00 91.56 118 ALA A CA 1
ATOM 918 C C . ALA A 1 118 ? 3.948 -2.716 1.207 1.00 91.56 118 ALA A C 1
ATOM 920 O O . ALA A 1 118 ? 3.555 -3.847 0.903 1.00 91.56 118 ALA A O 1
ATOM 921 N N . GLU A 1 119 ? 5.084 -2.561 1.886 1.00 90.19 119 GLU A N 1
ATOM 922 C CA . GLU A 1 119 ? 5.913 -3.707 2.293 1.00 90.19 119 GLU A CA 1
ATOM 923 C C . GLU A 1 119 ? 5.161 -4.650 3.231 1.00 90.19 119 GLU A C 1
ATOM 925 O O . GLU A 1 119 ? 5.254 -5.869 3.084 1.00 90.19 119 GLU A O 1
ATOM 930 N N . TYR A 1 120 ? 4.375 -4.097 4.155 1.00 96.19 120 TYR A N 1
ATOM 931 C CA . TYR A 1 120 ? 3.581 -4.899 5.071 1.00 96.19 120 TYR A CA 1
ATOM 932 C C . TYR A 1 120 ? 2.500 -5.709 4.361 1.00 96.19 120 TYR A C 1
ATOM 934 O O . TYR A 1 120 ? 2.348 -6.901 4.633 1.00 96.19 120 TYR A O 1
ATOM 942 N N . PHE A 1 121 ? 1.772 -5.091 3.429 1.00 94.62 121 PHE A N 1
ATOM 943 C CA . PHE A 1 121 ? 0.749 -5.778 2.653 1.00 94.62 121 PHE A CA 1
ATOM 944 C C . PHE A 1 121 ? 1.331 -6.981 1.903 1.00 94.62 121 PHE A C 1
ATOM 946 O O . PHE A 1 121 ? 0.742 -8.055 1.949 1.00 94.62 121 PHE A O 1
ATOM 953 N N . ASP A 1 122 ? 2.523 -6.865 1.306 1.00 89.06 122 ASP A N 1
ATOM 954 C CA . ASP A 1 122 ? 3.164 -7.994 0.611 1.00 89.06 122 ASP A CA 1
ATOM 955 C C . ASP A 1 122 ? 3.460 -9.185 1.542 1.00 89.06 122 ASP A C 1
ATOM 957 O O . ASP A 1 122 ? 3.473 -10.331 1.089 1.00 89.06 122 ASP A O 1
ATOM 961 N N . LEU A 1 123 ? 3.703 -8.932 2.834 1.00 90.88 123 LEU A N 1
ATOM 962 C CA . LEU A 1 123 ? 3.936 -9.968 3.847 1.00 90.88 123 LEU A CA 1
ATOM 963 C C . LEU A 1 123 ? 2.626 -10.554 4.398 1.00 90.88 123 LEU A C 1
ATOM 965 O O . LEU A 1 123 ? 2.537 -11.756 4.662 1.00 90.88 123 LEU A O 1
ATOM 969 N N . ALA A 1 124 ? 1.622 -9.702 4.606 1.00 93.94 124 ALA A N 1
ATOM 970 C CA . ALA A 1 124 ? 0.356 -10.059 5.240 1.00 93.94 124 ALA A CA 1
ATOM 971 C C . ALA A 1 124 ? -0.672 -10.645 4.256 1.00 93.94 124 ALA A C 1
ATOM 973 O O . ALA A 1 124 ? -1.572 -11.386 4.661 1.00 93.94 124 ALA A O 1
ATOM 974 N N . TYR A 1 125 ? -0.553 -10.338 2.964 1.00 89.31 125 TYR A N 1
ATOM 975 C CA . TYR A 1 125 ? -1.515 -10.766 1.958 1.00 89.31 125 TYR A CA 1
ATOM 976 C C . TYR A 1 125 ? -1.614 -12.292 1.877 1.00 89.31 125 TYR A C 1
ATOM 978 O O . TYR A 1 125 ? -0.611 -13.002 1.810 1.00 89.31 125 TYR A O 1
ATOM 986 N N . LYS A 1 126 ? -2.859 -12.790 1.906 1.00 86.56 126 LYS A N 1
ATOM 987 C CA . LYS A 1 126 ? -3.259 -14.211 2.001 1.00 86.56 126 LYS A CA 1
ATOM 988 C C . LYS A 1 126 ? -2.923 -14.928 3.313 1.00 86.56 126 LYS A C 1
ATOM 990 O O . LYS A 1 126 ? -3.384 -16.052 3.492 1.00 86.56 126 LYS A O 1
ATOM 995 N N . SER A 1 127 ? -2.136 -14.333 4.208 1.00 90.38 127 SER A N 1
ATOM 996 C CA . SER A 1 127 ? -1.727 -14.966 5.469 1.00 90.38 127 SER A CA 1
ATOM 997 C C . SER A 1 127 ? -2.454 -14.406 6.690 1.00 90.38 127 SER A C 1
ATOM 999 O O . SER A 1 127 ? -2.527 -15.084 7.717 1.00 90.38 127 SER A O 1
ATOM 1001 N N . LYS A 1 128 ? -3.009 -13.195 6.585 1.00 95.38 128 LYS A N 1
ATOM 1002 C CA . LYS A 1 128 ? -3.686 -12.503 7.680 1.00 95.38 128 LYS A CA 1
ATOM 1003 C C . LYS A 1 128 ? -5.037 -11.936 7.268 1.00 95.38 128 LYS A C 1
ATOM 1005 O O . LYS A 1 128 ? -5.251 -11.575 6.115 1.00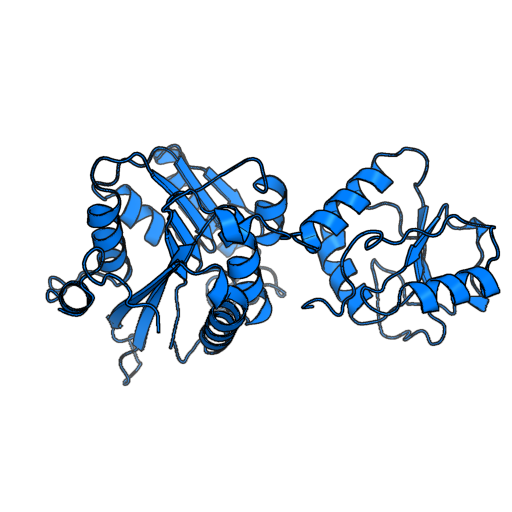 95.38 128 LYS A O 1
ATOM 1010 N N . GLU A 1 129 ? -5.906 -11.819 8.267 1.00 97.38 129 GLU A N 1
ATOM 1011 C CA . GLU A 1 129 ? -7.166 -11.086 8.195 1.00 97.38 129 GLU A CA 1
ATOM 1012 C C . GLU A 1 129 ? -7.361 -10.276 9.478 1.00 97.38 129 GLU A C 1
ATOM 1014 O O . GLU A 1 129 ? -6.944 -10.713 10.557 1.00 97.38 129 GLU A O 1
ATOM 1019 N N . TYR A 1 130 ? -8.020 -9.129 9.351 1.00 98.38 130 TYR A N 1
ATOM 1020 C CA . TYR A 1 130 ? -8.268 -8.183 10.430 1.00 98.38 130 TYR A CA 1
ATOM 1021 C C . TYR A 1 130 ? -9.740 -7.834 10.516 1.00 98.38 130 TYR A C 1
ATOM 1023 O O . TYR A 1 130 ? -10.405 -7.610 9.507 1.00 98.38 130 TYR A O 1
ATOM 1031 N N . ASP A 1 131 ? -10.236 -7.753 11.739 1.00 98.44 131 ASP A N 1
ATOM 1032 C CA . ASP A 1 131 ? -11.619 -7.382 12.015 1.00 98.44 131 ASP A CA 1
ATOM 1033 C C . ASP A 1 131 ? -11.762 -5.849 11.996 1.00 98.44 131 ASP A C 1
ATOM 1035 O O . ASP A 1 131 ? -12.798 -5.323 11.595 1.00 98.44 131 ASP A O 1
ATOM 1039 N N . ILE A 1 132 ? -10.689 -5.127 12.342 1.00 98.50 132 ILE A N 1
ATOM 1040 C CA . ILE A 1 132 ? -10.584 -3.668 12.232 1.00 98.50 132 ILE A CA 1
ATOM 1041 C C . ILE A 1 132 ? -9.316 -3.307 11.458 1.00 98.50 132 ILE A C 1
ATOM 1043 O O . ILE A 1 132 ? -8.222 -3.725 11.837 1.00 98.50 132 ILE A O 1
ATOM 1047 N N . ILE A 1 133 ? -9.450 -2.481 10.422 1.00 98.62 133 ILE A N 1
ATOM 1048 C CA . ILE A 1 133 ? -8.319 -1.857 9.724 1.00 98.62 133 ILE A CA 1
ATOM 1049 C C . ILE A 1 133 ? -8.481 -0.343 9.803 1.00 98.62 133 ILE A C 1
ATOM 1051 O O . ILE A 1 133 ? -9.479 0.178 9.320 1.00 98.62 133 ILE A O 1
ATOM 1055 N N . TYR A 1 134 ? -7.517 0.363 10.384 1.00 98.12 134 TYR A N 1
ATOM 1056 C CA . TYR A 1 134 ? -7.490 1.823 10.447 1.00 98.12 134 TYR A CA 1
ATOM 1057 C C . TYR A 1 134 ? -6.396 2.381 9.535 1.00 98.12 134 TYR A C 1
ATOM 1059 O O . TYR A 1 134 ? -5.244 1.961 9.639 1.00 98.12 134 TYR A O 1
ATOM 1067 N N . VAL A 1 135 ? -6.754 3.318 8.659 1.00 97.81 135 VAL A N 1
ATOM 1068 C CA . VAL A 1 135 ? -5.867 3.931 7.666 1.00 97.81 135 VAL A CA 1
ATOM 1069 C C . VAL A 1 135 ? -5.710 5.424 7.956 1.00 97.81 135 VAL A C 1
ATOM 1071 O O . VAL A 1 135 ? -6.645 6.197 7.750 1.00 97.81 135 VAL A O 1
ATOM 1074 N N . ASP A 1 136 ? -4.514 5.809 8.400 1.00 96.12 136 ASP A N 1
ATOM 1075 C CA . ASP A 1 136 ? -4.055 7.193 8.615 1.00 96.12 136 ASP A CA 1
ATOM 1076 C C . ASP A 1 136 ? -2.562 7.316 8.241 1.00 96.12 136 ASP A C 1
ATOM 1078 O O . ASP A 1 136 ? -1.724 7.829 8.978 1.00 96.12 136 ASP A O 1
ATOM 1082 N N . GLY A 1 137 ? -2.209 6.706 7.106 1.00 94.88 137 GLY A N 1
ATOM 1083 C CA . GLY A 1 137 ? -0.850 6.664 6.575 1.00 94.88 137 GLY A CA 1
ATOM 1084 C C . GLY A 1 137 ? -0.496 7.905 5.758 1.00 94.88 137 GLY A C 1
ATOM 1085 O O . GLY A 1 137 ? -0.673 9.038 6.191 1.00 94.88 137 GLY A O 1
ATOM 1086 N N . ASP A 1 138 ? 0.028 7.684 4.551 1.00 94.19 138 ASP A N 1
ATOM 1087 C CA . ASP A 1 138 ? 0.458 8.770 3.673 1.00 94.19 138 ASP A CA 1
ATOM 1088 C C . ASP A 1 138 ? -0.734 9.542 3.084 1.00 94.19 138 ASP A C 1
ATOM 1090 O O . ASP A 1 138 ? -1.584 8.973 2.397 1.00 94.19 138 ASP A O 1
ATOM 1094 N N . HIS A 1 139 ? -0.791 10.852 3.330 1.00 95.12 139 HIS A N 1
ATOM 1095 C CA . HIS A 1 139 ? -1.938 11.692 2.959 1.00 95.12 139 HIS A CA 1
ATOM 1096 C C . HIS A 1 139 ? -1.969 12.118 1.489 1.00 95.12 139 HIS A C 1
ATOM 1098 O O . HIS A 1 139 ? -2.890 12.826 1.073 1.00 95.12 139 HIS A O 1
ATOM 1104 N N . ARG A 1 140 ? -0.991 11.700 0.678 1.00 93.44 140 ARG A N 1
ATOM 1105 C CA . ARG A 1 140 ? -1.026 11.934 -0.768 1.00 93.44 140 ARG A CA 1
ATOM 1106 C C . ARG A 1 140 ? -2.000 10.970 -1.435 1.00 93.44 140 ARG A C 1
ATOM 1108 O O . ARG A 1 140 ? -2.072 9.788 -1.095 1.00 93.44 140 ARG A O 1
ATOM 1115 N N . MET A 1 141 ? -2.701 11.452 -2.458 1.00 91.69 141 MET A N 1
ATOM 1116 C CA . MET A 1 141 ? -3.847 10.768 -3.070 1.00 91.69 141 MET A CA 1
ATOM 1117 C C . MET A 1 141 ? -3.507 9.337 -3.500 1.00 91.69 141 MET A C 1
ATOM 1119 O O . MET A 1 141 ? -4.303 8.423 -3.297 1.00 91.69 141 MET A O 1
ATOM 1123 N N . TYR A 1 142 ? -2.336 9.149 -4.114 1.00 90.06 142 TYR A N 1
ATOM 1124 C CA . TYR A 1 142 ? -1.907 7.849 -4.620 1.00 90.06 142 TYR A CA 1
ATOM 1125 C C . TYR A 1 142 ? -1.741 6.817 -3.497 1.00 90.06 142 TYR A C 1
ATOM 1127 O O . TYR A 1 142 ? -2.289 5.722 -3.601 1.00 90.06 142 TYR A O 1
ATOM 1135 N N . TYR A 1 143 ? -1.039 7.167 -2.418 1.00 92.50 143 TYR A N 1
ATOM 1136 C CA . TYR A 1 143 ? -0.747 6.230 -1.334 1.00 92.50 143 TYR A CA 1
ATOM 1137 C C . TYR A 1 143 ? -1.979 5.953 -0.469 1.00 92.50 143 TYR A C 1
ATOM 1139 O O . TYR A 1 143 ? -2.250 4.793 -0.180 1.00 92.50 143 TYR A O 1
ATOM 1147 N N . ALA A 1 144 ? -2.793 6.970 -0.167 1.00 95.38 144 ALA A N 1
ATOM 1148 C CA . ALA A 1 144 ? -4.073 6.766 0.511 1.00 95.38 144 ALA A CA 1
ATOM 1149 C C . ALA A 1 144 ? -4.989 5.821 -0.291 1.00 95.38 144 ALA A C 1
ATOM 1151 O O . ALA A 1 144 ? -5.556 4.872 0.253 1.00 95.38 144 ALA A O 1
ATOM 1152 N N . MET A 1 145 ? -5.103 6.040 -1.610 1.00 94.06 145 MET A N 1
ATOM 1153 C CA . MET A 1 145 ? -5.860 5.154 -2.502 1.00 94.06 145 MET A CA 1
ATOM 1154 C C . MET A 1 145 ? -5.285 3.735 -2.502 1.00 94.06 145 MET A C 1
ATOM 1156 O O . MET A 1 145 ? -6.050 2.776 -2.437 1.00 94.06 145 MET A O 1
ATOM 1160 N N . GLN A 1 146 ? -3.957 3.597 -2.574 1.00 92.88 146 GLN A N 1
ATOM 1161 C CA . GLN A 1 146 ? -3.287 2.301 -2.524 1.00 92.88 146 GLN A CA 1
ATOM 1162 C C . GLN A 1 146 ? -3.622 1.557 -1.227 1.00 92.88 146 GLN A C 1
ATOM 1164 O O . GLN A 1 146 ? -3.995 0.389 -1.299 1.00 92.88 146 GLN A O 1
ATOM 1169 N N . ASP A 1 147 ? -3.538 2.216 -0.071 1.00 96.19 147 ASP A N 1
ATOM 1170 C CA . ASP A 1 147 ? -3.831 1.586 1.215 1.00 96.19 147 ASP A CA 1
ATOM 1171 C C . ASP A 1 147 ? -5.280 1.075 1.260 1.00 96.19 147 ASP A C 1
ATOM 1173 O O . ASP A 1 147 ? -5.520 -0.079 1.609 1.00 96.19 147 ASP A O 1
ATOM 1177 N N . MET A 1 148 ? -6.259 1.864 0.810 1.00 96.31 148 MET A N 1
ATOM 1178 C CA . MET A 1 148 ? -7.653 1.400 0.751 1.00 96.31 148 MET A CA 1
ATOM 1179 C C . MET A 1 148 ? -7.842 0.216 -0.209 1.00 96.31 148 MET A C 1
ATOM 1181 O O . MET A 1 148 ? -8.493 -0.771 0.137 1.00 96.31 148 MET A O 1
ATOM 1185 N N . GLU A 1 149 ? -7.265 0.297 -1.411 1.00 93.38 149 GLU A N 1
ATOM 1186 C CA . GLU A 1 149 ? -7.380 -0.732 -2.451 1.00 93.38 149 GLU A CA 1
ATOM 1187 C C . GLU A 1 149 ? -6.678 -2.040 -2.084 1.00 93.38 149 GLU A C 1
ATOM 1189 O O . GLU A 1 149 ? -7.137 -3.108 -2.475 1.00 93.38 149 GLU A O 1
ATOM 1194 N N . GLU A 1 150 ? -5.566 -1.986 -1.356 1.00 93.69 150 GLU A N 1
ATOM 1195 C CA . GLU A 1 150 ? -4.835 -3.175 -0.929 1.00 93.69 150 GLU A CA 1
ATOM 1196 C C . GLU A 1 150 ? -5.463 -3.762 0.337 1.00 93.69 150 GLU A C 1
ATOM 1198 O O . GLU A 1 150 ? -5.854 -4.932 0.363 1.00 93.69 150 GLU A O 1
ATOM 1203 N N . TYR A 1 151 ? -5.633 -2.955 1.381 1.00 96.56 151 TYR A N 1
ATOM 1204 C CA . TYR A 1 151 ? -5.984 -3.469 2.698 1.00 96.56 151 TYR A CA 1
ATOM 1205 C C . TYR A 1 151 ? -7.435 -3.915 2.838 1.00 96.56 151 TYR A C 1
ATOM 1207 O O . TYR A 1 151 ? -7.718 -4.712 3.731 1.00 96.56 151 TYR A O 1
ATOM 1215 N N . ILE A 1 152 ? -8.342 -3.527 1.932 1.00 95.88 152 ILE A N 1
ATOM 1216 C CA . ILE A 1 152 ? -9.700 -4.088 1.929 1.00 95.88 152 ILE A CA 1
ATOM 1217 C C . ILE A 1 152 ? -9.653 -5.615 1.760 1.00 95.88 152 ILE A C 1
ATOM 1219 O O . ILE A 1 152 ? -10.487 -6.318 2.319 1.00 95.88 152 ILE A O 1
ATOM 1223 N N . HIS A 1 153 ? -8.618 -6.150 1.099 1.00 94.50 153 HIS A N 1
ATOM 1224 C CA . HIS A 1 153 ? -8.398 -7.590 0.931 1.00 94.50 153 HIS A CA 1
ATOM 1225 C C . HIS A 1 153 ? -7.856 -8.311 2.162 1.00 94.50 153 HIS A C 1
ATOM 1227 O O . HIS A 1 153 ? -7.819 -9.540 2.161 1.00 94.50 153 HIS A O 1
ATOM 1233 N N . LEU A 1 154 ? -7.437 -7.581 3.195 1.00 96.31 154 LEU A N 1
ATOM 1234 C CA . LEU A 1 154 ? -7.103 -8.157 4.498 1.00 96.31 154 LEU A CA 1
ATOM 1235 C C . LEU A 1 154 ? -8.274 -8.047 5.478 1.00 96.31 154 LEU A C 1
ATOM 1237 O O . LEU A 1 154 ? -8.128 -8.422 6.639 1.00 96.31 154 LEU A O 1
ATOM 1241 N N . LEU A 1 155 ? -9.423 -7.520 5.050 1.00 97.00 155 LEU A N 1
ATOM 1242 C CA . LEU A 1 155 ? -10.583 -7.373 5.912 1.00 97.00 155 LEU A CA 1
ATOM 1243 C C . LEU A 1 155 ? -11.262 -8.733 6.128 1.00 97.00 155 LEU A C 1
ATOM 1245 O O . LEU A 1 155 ? -11.571 -9.464 5.181 1.00 97.00 155 LEU A O 1
ATOM 1249 N N . ALA A 1 156 ? -11.483 -9.083 7.391 1.00 96.94 156 ALA A N 1
ATOM 1250 C CA . ALA A 1 156 ? -12.222 -10.272 7.778 1.00 96.94 156 ALA A CA 1
ATOM 1251 C C . ALA A 1 156 ? -13.698 -10.164 7.356 1.00 96.94 156 ALA A C 1
ATOM 1253 O O . ALA A 1 156 ? -14.210 -9.088 7.038 1.00 96.94 156 ALA A O 1
ATOM 1254 N N . GLU A 1 157 ? -14.409 -11.293 7.379 1.00 95.19 157 GLU A N 1
ATOM 1255 C CA . GLU A 1 157 ? -15.862 -11.282 7.184 1.00 95.19 157 GLU A CA 1
ATOM 1256 C C . GLU A 1 157 ? -16.522 -10.427 8.278 1.00 95.19 157 GLU A C 1
ATOM 1258 O O . GLU A 1 157 ? -16.263 -10.629 9.462 1.00 95.19 157 GLU A O 1
ATOM 1263 N N . ASN A 1 158 ? -17.383 -9.484 7.886 1.00 94.94 158 ASN A N 1
ATOM 1264 C CA . ASN A 1 158 ? -17.971 -8.460 8.766 1.00 94.94 158 ASN A CA 1
ATOM 1265 C C . ASN A 1 158 ? -16.971 -7.482 9.413 1.00 94.94 158 ASN A C 1
ATOM 1267 O O . ASN A 1 158 ? -17.369 -6.728 10.306 1.00 94.94 158 ASN A O 1
ATOM 1271 N N . GLY A 1 159 ? -15.709 -7.471 8.976 1.00 97.38 159 GLY A N 1
ATOM 1272 C CA . GLY A 1 159 ? -14.729 -6.489 9.421 1.00 97.38 159 GLY A CA 1
ATOM 1273 C C . GLY A 1 159 ? -15.079 -5.070 8.963 1.00 97.38 159 GLY A C 1
ATOM 1274 O O . GLY A 1 159 ? -15.860 -4.872 8.026 1.00 97.38 159 GLY A O 1
ATOM 1275 N N . ILE A 1 160 ? -14.487 -4.081 9.630 1.00 97.75 160 ILE A N 1
ATOM 1276 C CA . ILE A 1 160 ? -14.642 -2.657 9.319 1.00 97.75 160 ILE A CA 1
ATOM 1277 C C . ILE A 1 160 ? -13.288 -2.060 8.934 1.00 97.75 160 ILE A C 1
ATOM 1279 O O . ILE A 1 160 ? -12.320 -2.152 9.690 1.00 97.75 160 ILE A O 1
ATOM 1283 N N . MET A 1 161 ? -13.238 -1.404 7.775 1.00 98.12 161 MET A N 1
ATOM 1284 C CA . MET A 1 161 ? -12.152 -0.487 7.442 1.00 98.12 161 MET A CA 1
ATOM 1285 C C . MET A 1 161 ? -12.550 0.934 7.836 1.00 98.12 161 MET A C 1
ATOM 1287 O O . MET A 1 161 ? -13.678 1.353 7.582 1.00 98.12 161 MET A O 1
ATOM 1291 N N . LEU A 1 162 ? -11.617 1.665 8.433 1.00 97.25 162 LEU A N 1
ATOM 1292 C CA . LEU A 1 162 ? -11.723 3.062 8.822 1.00 97.25 162 LEU A CA 1
ATOM 1293 C C . LEU A 1 162 ? -10.635 3.862 8.113 1.00 97.25 162 LEU A C 1
ATOM 1295 O O . LEU A 1 162 ? -9.485 3.435 8.078 1.00 97.25 162 LEU A O 1
ATOM 1299 N N . VAL A 1 163 ? -10.996 5.021 7.578 1.00 96.69 163 VAL A N 1
ATOM 1300 C CA . VAL A 1 163 ? -10.095 5.926 6.863 1.00 96.69 163 VAL A CA 1
ATOM 1301 C C . VAL A 1 163 ? -10.229 7.305 7.485 1.00 96.69 163 VAL A C 1
ATOM 1303 O O . VAL A 1 163 ? -11.339 7.845 7.557 1.00 96.69 163 VAL A O 1
ATOM 1306 N N . ASP A 1 164 ? -9.120 7.840 7.979 1.00 94.44 164 ASP A N 1
ATOM 1307 C CA . ASP A 1 164 ? -9.088 9.138 8.645 1.00 94.44 164 ASP A CA 1
ATOM 1308 C C . ASP A 1 164 ? -9.058 10.309 7.648 1.00 94.44 164 ASP A C 1
ATOM 1310 O O . ASP A 1 164 ? -8.987 10.117 6.434 1.00 94.44 164 ASP A O 1
ATOM 1314 N N . ASP A 1 165 ? -9.138 11.535 8.165 1.00 93.06 165 ASP A N 1
ATOM 1315 C CA . ASP A 1 165 ? -8.903 12.780 7.419 1.00 93.06 165 ASP A CA 1
ATOM 1316 C C . ASP A 1 165 ? -9.849 13.081 6.241 1.00 93.06 165 ASP A C 1
ATOM 1318 O O . ASP A 1 165 ? -9.600 13.967 5.413 1.00 93.06 165 ASP A O 1
ATOM 1322 N N . TYR A 1 166 ? -11.019 12.445 6.190 1.00 92.31 166 TYR A N 1
ATOM 1323 C CA . TYR A 1 166 ? -12.034 12.825 5.214 1.00 92.31 166 TYR A CA 1
ATOM 1324 C C . TYR A 1 166 ? -12.544 14.255 5.463 1.00 92.31 166 TYR A C 1
ATOM 1326 O O . TYR A 1 166 ? -12.883 14.661 6.577 1.00 92.31 166 TYR A O 1
ATOM 1334 N N . GLY A 1 167 ? -12.613 15.052 4.398 1.00 87.94 167 GLY A N 1
ATOM 1335 C CA . GLY A 1 167 ? -13.000 16.459 4.457 1.00 87.94 167 GLY A CA 1
ATOM 1336 C C . GLY A 1 167 ? -12.001 17.370 5.180 1.00 87.94 167 GLY A C 1
ATOM 1337 O O . GLY A 1 167 ? -12.324 18.537 5.408 1.00 87.94 167 GLY A O 1
ATOM 1338 N N . ASN A 1 168 ? -10.808 16.884 5.540 1.00 87.12 168 ASN A N 1
ATOM 1339 C CA . ASN A 1 168 ? -9.778 17.719 6.139 1.00 87.12 168 ASN A CA 1
ATOM 1340 C C . ASN A 1 168 ? -9.161 18.639 5.067 1.00 87.12 168 ASN A C 1
ATOM 1342 O O . ASN A 1 168 ? -8.644 18.199 4.041 1.00 87.12 168 ASN A O 1
ATOM 1346 N N . VAL A 1 169 ? -9.242 19.951 5.303 1.00 86.00 169 VAL A N 1
ATOM 1347 C CA . VAL A 1 169 ? -8.762 20.985 4.372 1.00 86.00 169 VAL A CA 1
ATOM 1348 C C . VAL A 1 169 ? -7.241 21.017 4.237 1.00 86.00 169 VAL A C 1
ATOM 1350 O O . VAL A 1 169 ? -6.744 21.522 3.233 1.00 86.00 169 VAL A O 1
ATOM 1353 N N . ASP A 1 170 ? -6.515 20.500 5.230 1.00 86.25 170 ASP A N 1
ATOM 1354 C CA . ASP A 1 170 ? -5.056 20.400 5.188 1.00 86.25 170 ASP A CA 1
ATOM 1355 C C . ASP A 1 170 ? -4.605 19.181 4.352 1.00 86.25 170 ASP A C 1
ATOM 1357 O O . ASP A 1 170 ? -3.488 19.171 3.837 1.00 86.25 170 ASP A O 1
ATOM 1361 N N . THR A 1 171 ? -5.479 18.181 4.166 1.00 90.19 171 THR A N 1
ATOM 1362 C CA . THR A 1 171 ? -5.199 16.910 3.468 1.00 90.19 171 THR A CA 1
ATOM 1363 C C . THR A 1 171 ? -6.292 16.560 2.436 1.00 90.19 171 THR A C 1
ATOM 1365 O O . THR A 1 171 ? -6.851 15.458 2.427 1.00 90.19 171 THR A O 1
ATOM 1368 N N . PRO A 1 172 ? -6.607 17.467 1.485 1.00 92.69 172 PRO A N 1
ATOM 1369 C CA . PRO A 1 172 ? -7.718 17.285 0.541 1.00 92.69 172 PRO A CA 1
ATOM 1370 C C . PRO A 1 172 ? -7.544 16.064 -0.378 1.00 92.69 172 PRO A C 1
ATOM 1372 O O . PRO A 1 172 ? -8.516 15.526 -0.911 1.00 92.69 172 PRO A O 1
ATOM 1375 N N . GLU A 1 173 ? -6.308 15.605 -0.563 1.00 94.75 173 GLU A N 1
ATOM 1376 C CA . GLU A 1 173 ? -5.985 14.438 -1.374 1.00 94.75 173 GLU A CA 1
ATOM 1377 C C . GLU A 1 173 ? -6.540 13.125 -0.803 1.00 94.75 173 GLU A C 1
ATOM 1379 O O . GLU A 1 173 ? -6.963 12.270 -1.586 1.00 94.75 173 GLU A O 1
ATOM 1384 N N . VAL A 1 174 ? -6.651 12.995 0.525 1.00 95.00 174 VAL A N 1
ATOM 1385 C CA . VAL A 1 174 ? -7.294 11.841 1.180 1.00 95.00 174 VAL A CA 1
ATOM 1386 C C . VAL A 1 174 ? -8.778 11.780 0.817 1.00 95.00 174 VAL A C 1
ATOM 1388 O O . VAL A 1 174 ? -9.300 10.729 0.448 1.00 95.00 174 VAL A O 1
ATOM 1391 N N . THR A 1 175 ? -9.449 12.935 0.804 1.00 94.75 175 THR A N 1
ATOM 1392 C CA . THR A 1 175 ? -10.856 13.047 0.383 1.00 94.75 175 THR A CA 1
ATOM 1393 C C . THR A 1 175 ? -11.040 12.621 -1.073 1.00 94.75 175 THR A C 1
ATOM 1395 O O . THR A 1 175 ? -11.964 11.874 -1.400 1.00 94.75 175 THR A O 1
ATOM 1398 N N . HIS A 1 176 ? -10.152 13.069 -1.965 1.00 92.38 176 HIS A N 1
ATOM 1399 C CA . HIS A 1 176 ? -10.189 12.672 -3.373 1.00 92.38 176 HIS A CA 1
ATOM 1400 C C . HIS A 1 176 ? -9.935 11.173 -3.565 1.00 92.38 176 HIS A C 1
ATOM 1402 O O . HIS A 1 176 ? -10.636 10.538 -4.358 1.00 92.38 176 HIS A O 1
ATOM 1408 N N . ALA A 1 177 ? -8.965 10.608 -2.842 1.00 95.25 177 ALA A N 1
ATOM 1409 C CA . ALA A 1 177 ? -8.677 9.180 -2.865 1.00 95.25 177 ALA A CA 1
ATOM 1410 C C . ALA A 1 177 ? -9.895 8.368 -2.410 1.00 95.25 177 ALA A C 1
ATOM 1412 O O . ALA A 1 177 ? -10.334 7.467 -3.122 1.00 95.25 177 ALA A O 1
ATOM 1413 N N . LEU A 1 178 ? -10.500 8.730 -1.276 1.00 95.12 178 LEU A N 1
ATOM 1414 C CA . LEU A 1 178 ? -11.614 7.977 -0.712 1.00 95.12 178 LEU A CA 1
ATOM 1415 C C . LEU A 1 178 ? -12.857 8.022 -1.606 1.00 95.12 178 LEU A C 1
ATOM 1417 O O . LEU A 1 178 ? -13.468 6.985 -1.855 1.00 95.12 178 LEU A O 1
ATOM 1421 N N . ASN A 1 179 ? -13.203 9.190 -2.156 1.00 92.94 179 ASN A N 1
ATOM 1422 C CA . ASN A 1 179 ? -14.324 9.305 -3.094 1.00 92.94 179 ASN A CA 1
ATOM 1423 C C . ASN A 1 179 ? -14.127 8.405 -4.320 1.00 92.94 179 ASN A C 1
ATOM 1425 O O . ASN A 1 179 ? -15.044 7.693 -4.730 1.00 92.94 179 ASN A O 1
ATOM 1429 N N . ARG A 1 180 ? -12.909 8.387 -4.872 1.00 90.62 180 ARG A N 1
ATOM 1430 C CA . ARG A 1 180 ? -12.578 7.540 -6.019 1.00 90.62 180 ARG A CA 1
ATOM 1431 C C . ARG A 1 180 ? -12.616 6.055 -5.666 1.00 90.62 180 ARG A C 1
ATOM 1433 O O . ARG A 1 180 ? -13.105 5.264 -6.468 1.00 90.62 180 ARG A O 1
ATOM 1440 N N . PHE A 1 181 ? -12.114 5.675 -4.494 1.00 94.06 181 PHE A N 1
ATOM 1441 C CA . PHE A 1 181 ? -12.189 4.305 -3.993 1.00 94.06 181 PHE A CA 1
ATOM 1442 C C . PHE A 1 181 ? -13.645 3.846 -3.874 1.00 94.06 181 PHE A C 1
ATOM 1444 O O . PHE A 1 181 ? -14.009 2.816 -4.438 1.00 94.06 181 PHE A O 1
ATOM 1451 N N . ILE A 1 182 ? -14.495 4.651 -3.228 1.00 92.12 182 ILE A N 1
ATOM 1452 C CA . ILE A 1 182 ? -15.922 4.354 -3.068 1.00 92.12 182 ILE A CA 1
ATOM 1453 C C . ILE A 1 182 ? -16.585 4.160 -4.429 1.00 92.12 182 ILE A C 1
ATOM 1455 O O . ILE A 1 182 ? -17.292 3.174 -4.622 1.00 92.12 182 ILE A O 1
ATOM 1459 N N . ASP A 1 183 ? -16.338 5.058 -5.385 1.00 87.44 183 ASP A N 1
ATOM 1460 C CA . ASP A 1 183 ? -16.911 4.955 -6.727 1.00 87.44 183 ASP A CA 1
ATOM 1461 C C . ASP A 1 183 ? -16.438 3.705 -7.485 1.00 87.44 183 ASP A C 1
ATOM 1463 O O . ASP A 1 183 ? -17.251 3.042 -8.132 1.00 87.44 183 ASP A O 1
ATOM 1467 N N . ASN A 1 184 ? -15.160 3.336 -7.361 1.00 86.50 184 ASN A N 1
ATOM 1468 C CA . ASN A 1 184 ? -14.582 2.150 -8.000 1.00 86.50 184 ASN A CA 1
ATOM 1469 C C . ASN A 1 184 ? -15.000 0.822 -7.349 1.00 86.50 184 ASN A C 1
ATOM 1471 O O . ASN A 1 184 ? -14.839 -0.230 -7.970 1.00 86.50 184 ASN A O 1
ATOM 1475 N N . ARG A 1 185 ? -15.467 0.858 -6.096 1.00 90.62 185 ARG A N 1
ATOM 1476 C CA . ARG A 1 185 ? -15.761 -0.323 -5.268 1.00 90.62 185 ARG A CA 1
ATOM 1477 C C . ARG A 1 185 ? -17.206 -0.379 -4.791 1.00 90.62 185 ARG A C 1
ATOM 1479 O O . ARG A 1 185 ? -17.511 -1.110 -3.852 1.00 90.62 185 ARG A O 1
ATOM 1486 N N . ARG A 1 186 ? -18.126 0.346 -5.438 1.00 91.25 186 ARG A N 1
ATOM 1487 C CA . ARG A 1 186 ? -19.564 0.321 -5.096 1.00 91.25 186 ARG A CA 1
ATOM 1488 C C . ARG A 1 186 ? -20.174 -1.077 -5.132 1.00 91.25 186 ARG A C 1
ATOM 1490 O O . ARG A 1 186 ? -21.162 -1.327 -4.455 1.00 91.25 186 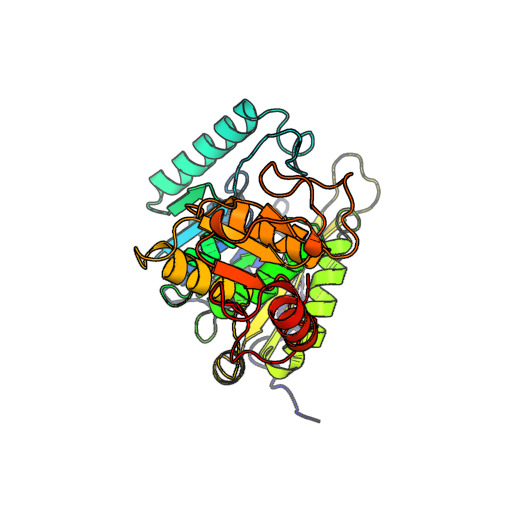ARG A O 1
ATOM 1497 N N . ASP A 1 187 ? -19.641 -1.959 -5.968 1.00 90.12 187 ASP A N 1
ATOM 1498 C CA . ASP A 1 187 ? -20.074 -3.346 -6.083 1.00 90.12 187 ASP A CA 1
ATOM 1499 C C . ASP A 1 187 ? -19.646 -4.200 -4.883 1.00 90.12 187 ASP A C 1
ATOM 1501 O O . ASP A 1 187 ? -20.348 -5.159 -4.566 1.00 90.12 187 ASP A O 1
ATOM 1505 N N . VAL A 1 188 ? -18.549 -3.835 -4.216 1.00 92.38 188 VAL A N 1
ATOM 1506 C CA . VAL A 1 188 ? -17.956 -4.545 -3.076 1.00 92.38 188 VAL A CA 1
ATOM 1507 C C . VAL A 1 188 ? -18.360 -3.934 -1.733 1.00 92.38 188 VAL A C 1
ATOM 1509 O O . VAL A 1 188 ? -18.526 -4.665 -0.760 1.00 92.38 188 VAL A O 1
ATOM 1512 N N . ILE A 1 189 ? -18.520 -2.613 -1.646 1.00 93.81 189 ILE A N 1
ATOM 1513 C CA . ILE A 1 189 ? -18.899 -1.933 -0.401 1.00 93.81 189 ILE A CA 1
ATOM 1514 C C . ILE A 1 189 ? -20.327 -2.332 -0.024 1.00 93.81 189 ILE A C 1
ATOM 1516 O O . ILE A 1 189 ? -21.279 -2.065 -0.760 1.00 93.81 189 ILE A O 1
ATOM 1520 N N . LYS A 1 190 ? -20.472 -2.959 1.145 1.00 93.94 190 LYS A N 1
ATOM 1521 C CA . LYS A 1 190 ? -21.766 -3.395 1.674 1.00 93.94 190 LYS A CA 1
ATOM 1522 C C . LYS A 1 190 ? -22.452 -2.257 2.424 1.00 93.94 190 LYS A C 1
ATOM 1524 O O . LYS A 1 190 ? -23.609 -1.946 2.149 1.00 93.94 190 LYS A O 1
ATOM 1529 N N . GLU A 1 191 ? -21.727 -1.622 3.339 1.00 93.12 191 GLU A N 1
ATOM 1530 C CA . GLU A 1 191 ? -22.200 -0.494 4.144 1.00 93.12 191 GLU A CA 1
ATOM 1531 C C . GLU A 1 191 ? -21.108 0.570 4.242 1.00 93.12 191 GLU A C 1
ATOM 1533 O O . GLU A 1 191 ? -19.922 0.250 4.223 1.00 93.12 191 GLU A O 1
ATOM 1538 N N . ILE A 1 192 ? -21.517 1.833 4.360 1.00 92.31 192 ILE A N 1
ATOM 1539 C CA . ILE A 1 192 ? -20.629 2.982 4.536 1.00 92.31 192 ILE A CA 1
ATOM 1540 C C . ILE A 1 192 ? -21.254 3.971 5.519 1.00 92.31 192 ILE A C 1
ATOM 1542 O O . ILE A 1 192 ? -22.461 4.218 5.487 1.00 92.31 192 ILE A O 1
ATOM 1546 N N . GLY A 1 193 ? -20.425 4.559 6.370 1.00 89.06 193 GLY A N 1
ATOM 1547 C CA . GLY A 1 193 ? -20.808 5.617 7.292 1.00 89.06 193 GLY A CA 1
ATOM 1548 C C . GLY A 1 193 ? -19.620 6.506 7.632 1.00 89.06 193 GLY A C 1
ATOM 1549 O O . GLY A 1 193 ? -18.524 6.339 7.105 1.00 89.06 193 GLY A O 1
ATOM 1550 N N . TYR A 1 194 ? -19.839 7.487 8.500 1.00 88.25 194 TYR A N 1
ATOM 1551 C CA . TYR A 1 194 ? -18.779 8.383 8.940 1.00 88.25 194 TYR A CA 1
ATOM 1552 C C . TYR A 1 194 ? -18.982 8.812 10.391 1.00 88.25 194 TYR A C 1
ATOM 1554 O O . TYR A 1 194 ? -20.093 8.770 10.924 1.00 88.25 194 TYR A O 1
ATOM 1562 N N . TYR A 1 195 ? -17.897 9.241 11.020 1.00 86.00 195 TYR A N 1
ATOM 1563 C CA . TYR A 1 195 ? -17.867 9.847 12.340 1.00 86.00 195 TYR A CA 1
ATOM 1564 C C . TYR A 1 195 ? -17.159 11.196 12.244 1.00 86.00 195 TYR A C 1
ATOM 1566 O O . TYR A 1 195 ? -16.052 11.269 11.721 1.00 86.00 195 TYR A O 1
ATOM 1574 N N . ILE A 1 196 ? -17.793 12.259 12.742 1.00 83.06 196 ILE A N 1
ATOM 1575 C CA . ILE A 1 196 ? -17.208 13.604 12.767 1.00 83.06 196 ILE A CA 1
ATOM 1576 C C . ILE A 1 196 ? -16.771 13.918 14.190 1.00 83.06 196 ILE A C 1
ATOM 1578 O O . ILE A 1 196 ? -17.592 13.957 15.107 1.00 83.06 196 ILE A O 1
ATOM 1582 N N . SER A 1 197 ? -15.496 14.249 14.351 1.00 75.50 197 SER A N 1
ATOM 1583 C CA . SER A 1 197 ? -14.986 14.925 15.532 1.00 75.50 197 SER A CA 1
ATOM 1584 C C . SER A 1 197 ? -14.694 16.384 15.211 1.00 75.50 197 SER A C 1
ATOM 1586 O O . SER A 1 197 ? -13.804 16.699 14.423 1.00 75.50 197 SER A O 1
ATOM 1588 N N . LEU A 1 198 ? -15.412 17.289 15.868 1.00 73.81 198 LEU A N 1
ATOM 1589 C CA . LEU A 1 198 ? -15.141 18.720 15.785 1.00 73.81 198 LEU A CA 1
ATOM 1590 C C . LEU A 1 198 ? -14.090 19.101 16.827 1.00 73.81 198 LEU A C 1
ATOM 1592 O O . LEU A 1 198 ? -14.277 18.862 18.019 1.00 73.81 198 LEU A O 1
ATOM 1596 N N . PHE A 1 199 ? -13.002 19.725 16.389 1.00 70.44 199 PHE A N 1
ATOM 1597 C CA . PHE A 1 199 ? -11.997 20.301 17.276 1.00 70.44 199 PHE A CA 1
ATOM 1598 C C . PHE A 1 199 ? -11.469 21.614 16.699 1.00 70.44 199 PHE A C 1
ATOM 1600 O O . PHE A 1 199 ? -11.670 21.946 15.534 1.00 70.44 199 PHE A O 1
ATOM 1607 N N . GLN A 1 200 ? -10.811 22.411 17.533 1.00 66.31 200 GLN A N 1
ATOM 1608 C CA . GLN A 1 200 ? -10.180 23.647 17.095 1.00 66.31 200 GLN A CA 1
ATOM 1609 C C . GLN A 1 200 ? -8.678 23.528 17.313 1.00 66.31 200 GLN A C 1
ATOM 1611 O O . GLN A 1 200 ? -8.215 23.398 18.447 1.00 66.31 200 GLN A O 1
ATOM 1616 N N . ASN A 1 201 ? -7.917 23.570 16.222 1.00 65.88 201 ASN A N 1
ATOM 1617 C CA . ASN A 1 201 ? -6.466 23.648 16.307 1.00 65.88 201 ASN A CA 1
ATOM 1618 C C . ASN A 1 201 ? -6.062 24.964 16.974 1.00 65.88 201 ASN A C 1
ATOM 1620 O O . ASN A 1 201 ? -6.574 26.030 16.627 1.00 65.88 201 ASN A O 1
ATOM 1624 N N . VAL A 1 202 ? -5.130 24.895 17.926 1.00 64.62 202 VAL A N 1
ATOM 1625 C CA . VAL A 1 202 ? -4.594 26.086 18.594 1.00 64.62 202 VAL A CA 1
ATOM 1626 C C . VAL A 1 202 ? -4.003 27.014 17.530 1.00 64.62 202 VAL A C 1
ATOM 1628 O O . VAL A 1 202 ? -3.127 26.613 16.771 1.00 64.62 202 VAL A O 1
ATOM 1631 N N . GLY A 1 203 ? -4.516 28.243 17.444 1.00 73.25 203 GLY A N 1
ATOM 1632 C CA . GLY A 1 203 ? -4.104 29.226 16.435 1.00 73.25 203 GLY A CA 1
ATOM 1633 C C . GLY A 1 203 ? -4.891 29.198 15.116 1.00 73.25 203 GLY A C 1
ATOM 1634 O O . GLY A 1 203 ? -4.690 30.091 14.296 1.00 73.25 203 GLY A O 1
ATOM 1635 N N . LYS A 1 204 ? -5.822 28.252 14.907 1.00 67.44 204 LYS A N 1
ATOM 1636 C CA . LYS A 1 204 ? -6.777 28.288 13.785 1.00 67.44 204 LYS A CA 1
ATOM 1637 C C . LYS A 1 204 ? -8.128 28.841 14.259 1.00 67.44 204 LYS A C 1
ATOM 1639 O O . LYS A 1 204 ? -8.690 28.396 15.258 1.00 67.44 204 LYS A O 1
ATOM 1644 N N . TYR A 1 205 ? -8.669 29.820 13.532 1.00 70.56 205 TYR A N 1
ATOM 1645 C CA . TYR A 1 205 ? -9.983 30.420 13.825 1.00 70.56 205 TYR A CA 1
ATOM 1646 C C . TYR A 1 205 ? -11.160 29.593 13.294 1.00 70.56 205 TYR A C 1
ATOM 1648 O O . TYR A 1 205 ? -12.294 29.794 13.719 1.00 70.56 205 TYR A O 1
ATOM 1656 N N . ILE A 1 206 ? -10.891 28.668 12.372 1.00 64.94 206 ILE A N 1
ATOM 1657 C CA . ILE A 1 206 ? -11.886 27.781 11.775 1.00 64.94 206 ILE A CA 1
ATOM 1658 C C . ILE A 1 206 ? -11.780 26.424 12.487 1.00 64.94 206 ILE A C 1
ATOM 1660 O O . ILE A 1 206 ? -10.676 25.868 12.526 1.00 64.94 206 ILE A O 1
ATOM 1664 N N . PRO A 1 207 ? -12.875 25.899 13.071 1.00 61.22 207 PRO A N 1
ATOM 1665 C CA . PRO A 1 207 ? -12.908 24.536 13.587 1.00 61.22 207 PRO A CA 1
ATOM 1666 C C . PRO A 1 207 ? -12.500 23.557 12.487 1.00 61.22 207 PRO A C 1
ATOM 1668 O O . PRO A 1 207 ? -13.013 23.627 11.372 1.00 61.22 207 PRO A O 1
ATOM 1671 N N . VAL A 1 208 ? -11.579 22.656 12.803 1.00 63.62 208 VAL A N 1
ATOM 1672 C CA . VAL A 1 208 ? -11.211 21.557 11.915 1.00 63.62 208 VAL A CA 1
ATOM 1673 C C . VAL A 1 208 ? -12.087 20.368 12.296 1.00 63.62 208 VAL A C 1
ATOM 1675 O O . VAL A 1 208 ? -12.207 20.014 13.470 1.00 63.62 208 VAL A O 1
ATOM 1678 N N . SER A 1 209 ? -12.757 19.777 11.314 1.00 67.38 209 SER A N 1
ATOM 1679 C CA . SER A 1 209 ? -13.439 18.499 11.492 1.00 67.38 209 SER A CA 1
ATOM 1680 C C . SER A 1 209 ? -12.487 17.382 11.095 1.00 67.38 209 SER A C 1
ATOM 1682 O O . SER A 1 209 ? -12.074 17.324 9.940 1.00 67.38 209 SER A O 1
ATOM 1684 N N . GLN A 1 210 ? -12.173 16.490 12.027 1.00 77.69 210 GLN A N 1
ATOM 1685 C CA . GLN A 1 210 ? -11.594 15.195 11.689 1.00 77.69 210 GLN A CA 1
ATOM 1686 C C . GLN A 1 210 ? -12.769 14.268 11.415 1.00 77.69 210 GLN A C 1
ATOM 1688 O O . GLN A 1 210 ? -13.564 13.994 12.320 1.00 77.69 210 GLN A O 1
ATOM 1693 N N . THR A 1 211 ? -12.929 13.867 10.158 1.00 87.81 211 THR A N 1
ATOM 1694 C CA . THR A 1 211 ? -13.974 12.921 9.773 1.00 87.81 211 THR A CA 1
ATOM 1695 C C . THR A 1 211 ? -13.326 11.591 9.455 1.00 87.81 211 THR A C 1
ATOM 1697 O O . THR A 1 211 ? -12.547 11.493 8.513 1.00 87.81 211 THR A O 1
ATOM 1700 N N . THR A 1 212 ? -13.692 10.562 10.206 1.00 91.75 212 THR A N 1
ATOM 1701 C CA . THR A 1 212 ? -13.319 9.187 9.891 1.00 91.75 212 THR A CA 1
ATOM 1702 C C . THR A 1 212 ? -14.467 8.551 9.125 1.00 91.75 212 THR A C 1
ATOM 1704 O O . THR A 1 212 ? -15.589 8.479 9.632 1.00 91.75 212 THR A O 1
ATOM 1707 N N . VAL A 1 213 ? -14.216 8.091 7.906 1.00 92.56 213 VAL A N 1
ATOM 1708 C CA . VAL A 1 213 ? -15.183 7.294 7.141 1.00 92.56 213 VAL A CA 1
ATOM 1709 C C . VAL A 1 213 ? -14.922 5.829 7.430 1.00 92.56 213 VAL A C 1
ATOM 1711 O O . VAL A 1 213 ? -13.774 5.414 7.541 1.00 92.56 213 VAL A O 1
ATOM 1714 N N . TYR A 1 214 ? -15.979 5.038 7.557 1.00 94.44 214 TYR A N 1
ATOM 1715 C CA . TYR A 1 214 ? -15.860 3.600 7.737 1.00 94.44 214 TYR A CA 1
ATOM 1716 C C . TYR A 1 214 ? -16.757 2.854 6.758 1.00 94.44 214 TYR A C 1
ATOM 1718 O O . TYR A 1 214 ? -17.810 3.353 6.357 1.00 94.44 214 TYR A O 1
ATOM 1726 N N . PHE A 1 215 ? -16.354 1.645 6.384 1.00 94.19 215 PHE A N 1
ATOM 1727 C CA . PHE A 1 215 ? -17.152 0.771 5.533 1.00 94.19 215 PHE A CA 1
ATOM 1728 C C . PHE A 1 215 ? -16.897 -0.709 5.814 1.00 94.19 215 PHE A C 1
ATOM 1730 O O . PHE A 1 215 ? -15.838 -1.102 6.309 1.00 94.19 215 PHE A O 1
ATOM 1737 N N . THR A 1 216 ? -17.891 -1.527 5.470 1.00 95.75 216 THR A N 1
ATOM 1738 C CA . THR A 1 216 ? -17.800 -2.992 5.426 1.00 95.75 216 THR A CA 1
ATOM 1739 C C . THR A 1 216 ? -17.789 -3.468 3.974 1.00 95.75 216 THR A C 1
ATOM 1741 O O . THR A 1 216 ? -18.269 -2.776 3.068 1.00 95.75 216 THR A O 1
ATOM 1744 N N . ALA A 1 217 ? -17.249 -4.661 3.734 1.00 94.69 217 ALA A N 1
ATOM 1745 C CA . ALA A 1 217 ? -17.121 -5.238 2.398 1.00 94.69 217 ALA A CA 1
ATOM 1746 C C . ALA A 1 217 ? -17.919 -6.544 2.254 1.00 94.69 217 ALA A C 1
ATOM 1748 O O . ALA A 1 217 ? -17.974 -7.357 3.175 1.00 94.69 217 ALA A O 1
ATOM 1749 N N . ASP A 1 218 ? -18.496 -6.772 1.074 1.00 93.94 218 ASP A N 1
ATOM 1750 C CA . ASP A 1 218 ? -18.965 -8.084 0.625 1.00 93.94 218 ASP A CA 1
ATOM 1751 C C . ASP A 1 218 ? -17.752 -8.903 0.165 1.00 93.94 218 ASP A C 1
ATOM 1753 O O . ASP A 1 218 ? -17.245 -8.755 -0.954 1.00 93.94 218 ASP A O 1
ATOM 1757 N N . LYS A 1 219 ? -17.269 -9.781 1.048 1.00 90.94 219 LYS A N 1
ATOM 1758 C CA . LYS A 1 219 ? -16.075 -10.597 0.807 1.00 90.94 219 LYS A CA 1
ATOM 1759 C C . LYS A 1 219 ? -16.242 -11.559 -0.373 1.00 90.94 219 LYS A C 1
ATOM 1761 O O . LYS A 1 219 ? -15.267 -11.882 -1.055 1.00 90.94 219 LYS A O 1
ATOM 1766 N N . GLY A 1 220 ? -17.473 -11.997 -0.647 1.00 90.31 220 GLY A N 1
ATOM 1767 C CA . GLY A 1 220 ? -17.785 -12.856 -1.788 1.00 90.31 220 GLY A CA 1
ATOM 1768 C C . GLY A 1 220 ? -17.485 -12.166 -3.118 1.00 90.31 220 GLY A C 1
ATOM 1769 O O . GLY A 1 220 ? -16.936 -12.790 -4.026 1.00 90.31 220 GLY A O 1
ATOM 1770 N N . ARG A 1 221 ? -17.773 -10.864 -3.207 1.00 89.56 221 ARG A N 1
ATOM 1771 C CA . ARG A 1 221 ? -17.475 -10.032 -4.385 1.00 89.56 221 ARG A CA 1
ATOM 1772 C C . ARG A 1 221 ? -16.035 -9.543 -4.416 1.00 89.56 221 ARG A C 1
ATOM 1774 O O . ARG A 1 221 ? -15.436 -9.454 -5.483 1.00 89.56 221 ARG A O 1
ATOM 1781 N N . LEU A 1 222 ? -15.452 -9.287 -3.250 1.00 85.75 222 LEU A N 1
ATOM 1782 C CA . LEU A 1 222 ? -14.064 -8.850 -3.129 1.00 85.75 222 LEU A CA 1
ATOM 1783 C C . LEU A 1 222 ? -13.070 -9.871 -3.714 1.00 85.75 222 LEU A C 1
ATOM 1785 O O . LEU A 1 222 ? -12.069 -9.500 -4.327 1.00 85.75 222 LEU A O 1
ATOM 1789 N N . ASN A 1 223 ? -13.357 -11.164 -3.540 1.00 75.75 223 ASN A N 1
ATOM 1790 C CA . ASN A 1 223 ? -12.491 -12.250 -3.998 1.00 75.75 223 ASN A CA 1
ATOM 1791 C C . ASN A 1 223 ? -12.649 -12.587 -5.488 1.00 75.75 223 ASN A C 1
ATOM 1793 O O . ASN A 1 223 ? -11.797 -13.284 -6.047 1.00 75.75 223 ASN A O 1
ATOM 1797 N N . SER A 1 224 ? -13.699 -12.105 -6.164 1.00 70.62 224 SER A N 1
ATOM 1798 C CA . SER A 1 224 ? -13.849 -12.334 -7.600 1.00 70.62 224 SER A CA 1
ATOM 1799 C C . SER A 1 224 ? -12.935 -11.398 -8.388 1.00 70.62 224 SER A C 1
ATOM 1801 O O . SER A 1 224 ? -13.283 -10.261 -8.683 1.00 70.62 224 SER A O 1
ATOM 1803 N N . GLY A 1 225 ? -11.746 -11.889 -8.743 1.00 65.81 225 GLY A N 1
ATOM 1804 C CA . GLY A 1 225 ? -10.872 -11.231 -9.716 1.00 65.81 225 GLY A CA 1
ATOM 1805 C C . GLY A 1 225 ? -9.951 -10.146 -9.161 1.00 65.81 225 GLY A C 1
ATOM 1806 O O . GLY A 1 225 ? -9.311 -9.456 -9.957 1.00 65.81 225 GLY A O 1
ATOM 1807 N N . PHE A 1 226 ? -9.823 -9.996 -7.836 1.00 69.44 226 PHE A N 1
ATOM 1808 C CA . PHE A 1 226 ? -8.772 -9.134 -7.306 1.00 69.44 226 PHE A CA 1
ATOM 1809 C C . PHE A 1 226 ? -7.397 -9.767 -7.467 1.00 69.44 226 PHE A C 1
ATOM 1811 O O . PHE A 1 226 ? -7.113 -10.871 -7.003 1.00 69.44 226 PHE A O 1
ATOM 1818 N N . VAL A 1 227 ? -6.524 -9.000 -8.100 1.00 66.69 227 VAL A N 1
ATOM 1819 C CA . VAL A 1 227 ? -5.134 -9.339 -8.328 1.00 66.69 227 VAL A CA 1
ATOM 1820 C C . VAL A 1 227 ? -4.345 -8.088 -7.958 1.00 66.69 227 VAL A C 1
ATOM 1822 O O . VAL A 1 227 ? -4.262 -7.158 -8.762 1.00 66.69 227 VAL A O 1
ATOM 1825 N N . SER A 1 228 ? -3.815 -8.015 -6.726 1.00 74.62 228 SER A N 1
ATOM 1826 C CA . SER A 1 228 ? -2.935 -6.897 -6.342 1.00 74.62 228 SER A CA 1
ATOM 1827 C C . SER A 1 228 ? -1.746 -6.888 -7.295 1.00 74.62 228 SER A C 1
ATOM 1829 O O . SER A 1 228 ? -0.932 -7.807 -7.309 1.00 74.62 228 SER A O 1
ATOM 1831 N N . LYS A 1 229 ? -1.671 -5.881 -8.162 1.00 75.81 229 LYS A N 1
ATOM 1832 C CA . LYS A 1 229 ? -0.693 -5.847 -9.259 1.00 75.81 229 LYS A CA 1
ATOM 1833 C C . LYS A 1 229 ? 0.713 -5.771 -8.719 1.00 75.81 229 LYS A C 1
ATOM 1835 O O . LYS A 1 229 ? 1.575 -6.512 -9.167 1.00 75.81 229 LYS A O 1
ATOM 1840 N N . ARG A 1 230 ? 0.905 -4.913 -7.719 1.00 80.94 230 ARG A N 1
ATOM 1841 C CA . ARG A 1 230 ? 2.164 -4.780 -7.003 1.00 80.94 230 ARG A CA 1
ATOM 1842 C C . ARG A 1 230 ? 2.568 -6.109 -6.381 1.00 80.94 230 ARG A C 1
ATOM 1844 O O . ARG A 1 230 ? 3.689 -6.539 -6.615 1.00 80.94 230 ARG A O 1
ATOM 1851 N N . TYR A 1 231 ? 1.644 -6.795 -5.705 1.00 80.19 231 TYR A N 1
ATOM 1852 C CA . TYR A 1 231 ? 1.910 -8.123 -5.158 1.00 80.19 231 TYR A CA 1
ATOM 1853 C C . TYR A 1 231 ? 2.278 -9.130 -6.254 1.00 80.19 231 TYR A C 1
ATOM 1855 O O . TYR A 1 231 ? 3.272 -9.826 -6.126 1.00 80.19 231 TYR A O 1
ATOM 1863 N N . ASN A 1 232 ? 1.544 -9.192 -7.368 1.00 82.75 232 ASN A N 1
ATOM 1864 C CA . ASN A 1 232 ? 1.825 -10.161 -8.435 1.00 82.75 232 ASN A CA 1
ATOM 1865 C C . ASN A 1 232 ? 3.132 -9.868 -9.168 1.00 82.75 232 ASN A C 1
ATOM 1867 O O . ASN A 1 232 ? 3.889 -10.790 -9.437 1.00 82.75 232 ASN A O 1
ATOM 1871 N N . VAL A 1 233 ? 3.435 -8.598 -9.426 1.00 84.56 233 VAL A N 1
ATOM 1872 C CA . VAL A 1 233 ? 4.724 -8.160 -9.970 1.00 84.56 233 VAL A CA 1
ATOM 1873 C C . VAL A 1 233 ? 5.857 -8.486 -8.991 1.00 84.56 233 VAL A C 1
ATOM 1875 O O . VAL A 1 233 ? 6.891 -9.005 -9.405 1.00 84.56 233 VAL A O 1
ATOM 1878 N N . SER A 1 234 ? 5.654 -8.235 -7.694 1.00 82.38 234 SER A N 1
ATOM 1879 C CA . SER A 1 234 ? 6.599 -8.558 -6.616 1.00 82.38 234 SER A CA 1
ATOM 1880 C C . SER A 1 234 ? 6.848 -10.068 -6.533 1.00 82.38 234 SER A C 1
ATOM 1882 O O . SER A 1 234 ? 7.998 -10.499 -6.537 1.00 82.38 234 SER A O 1
ATOM 1884 N N . GLU A 1 235 ? 5.799 -10.891 -6.553 1.00 84.56 235 GLU A N 1
ATOM 1885 C CA . GLU A 1 235 ? 5.892 -12.355 -6.529 1.00 84.56 235 GLU A CA 1
ATOM 1886 C C . GLU A 1 235 ? 6.503 -12.928 -7.810 1.00 84.56 235 GLU A C 1
ATOM 1888 O O . GLU A 1 235 ? 7.371 -13.800 -7.733 1.00 84.56 235 GLU A O 1
ATOM 1893 N N . ALA A 1 236 ? 6.117 -12.420 -8.984 1.00 87.06 236 ALA A N 1
ATOM 1894 C CA . ALA A 1 236 ? 6.724 -12.799 -10.256 1.00 87.06 236 ALA A CA 1
ATOM 1895 C C . ALA A 1 236 ? 8.227 -12.505 -10.233 1.00 87.06 236 ALA A C 1
ATOM 1897 O O . ALA A 1 236 ? 9.028 -13.371 -10.578 1.00 87.06 236 ALA A O 1
ATOM 1898 N N . LEU A 1 237 ? 8.628 -11.331 -9.734 1.00 83.88 237 LEU A N 1
ATOM 1899 C CA . LEU A 1 237 ? 10.038 -10.991 -9.593 1.00 83.88 237 LEU A CA 1
ATOM 1900 C C . LEU A 1 237 ? 10.752 -11.884 -8.576 1.00 83.88 237 LEU A C 1
ATOM 1902 O O . LEU A 1 237 ? 11.833 -12.384 -8.873 1.00 83.88 237 LEU A O 1
ATOM 1906 N N . LYS A 1 238 ? 10.169 -12.128 -7.396 1.00 83.50 238 LYS A N 1
ATOM 1907 C CA . LYS A 1 238 ? 10.751 -13.037 -6.393 1.00 83.50 238 LYS A CA 1
ATOM 1908 C C . LYS A 1 238 ? 10.965 -14.428 -6.979 1.00 83.50 238 LYS A C 1
ATOM 1910 O O . LYS A 1 238 ? 12.023 -15.014 -6.769 1.00 83.50 238 LYS A O 1
ATOM 1915 N N . LYS A 1 239 ? 9.994 -14.942 -7.736 1.00 86.56 239 LYS A N 1
ATOM 1916 C CA . LYS A 1 239 ? 10.106 -16.228 -8.427 1.00 86.56 239 LYS A CA 1
ATOM 1917 C C . LYS A 1 239 ? 11.259 -16.211 -9.432 1.00 86.56 239 LYS A C 1
ATOM 1919 O O . LYS A 1 239 ? 12.112 -17.086 -9.360 1.00 86.56 239 LYS A O 1
ATOM 1924 N N . LEU A 1 240 ? 11.338 -15.185 -10.281 1.00 84.25 240 LEU A N 1
ATOM 1925 C CA . LEU A 1 240 ? 12.419 -15.024 -11.262 1.00 84.25 240 LEU A CA 1
ATOM 1926 C C . LEU A 1 240 ? 13.807 -14.949 -10.614 1.00 84.25 240 LEU A C 1
ATOM 1928 O O . LEU A 1 240 ? 14.752 -15.522 -11.137 1.00 84.25 240 LEU A O 1
ATOM 1932 N N . VAL A 1 241 ? 13.931 -14.260 -9.477 1.00 77.69 241 VAL A N 1
ATOM 1933 C CA . VAL A 1 241 ? 15.195 -14.122 -8.732 1.00 77.69 241 VAL A CA 1
ATOM 1934 C C . VAL A 1 241 ? 15.591 -15.417 -8.027 1.00 77.69 241 VAL A C 1
ATOM 1936 O O . VAL A 1 241 ? 16.778 -15.720 -7.918 1.00 77.69 241 VAL A O 1
ATOM 1939 N N . ASN A 1 242 ? 14.613 -16.159 -7.507 1.00 81.06 242 ASN A N 1
ATOM 1940 C CA . ASN A 1 242 ? 14.855 -17.419 -6.806 1.00 81.06 242 ASN A CA 1
ATOM 1941 C C . ASN A 1 242 ? 15.124 -18.580 -7.771 1.00 81.06 242 ASN A C 1
ATOM 1943 O O . ASN A 1 242 ? 15.741 -19.571 -7.388 1.00 81.06 242 ASN A O 1
ATOM 1947 N N . GLU A 1 243 ? 14.676 -18.477 -9.020 1.00 79.00 243 GLU A N 1
ATOM 1948 C CA . GLU A 1 243 ? 15.096 -19.374 -10.084 1.00 79.00 243 GLU A CA 1
ATOM 1949 C C . GLU A 1 243 ? 16.559 -19.049 -10.443 1.00 79.00 243 GLU A C 1
ATOM 1951 O O . GLU A 1 243 ? 16.826 -18.121 -11.198 1.00 79.00 243 GLU A O 1
ATOM 1956 N N . ASP A 1 244 ? 17.518 -19.833 -9.922 1.00 74.88 244 ASP A N 1
ATOM 1957 C CA . ASP A 1 244 ? 18.992 -19.675 -10.045 1.00 74.88 244 ASP A CA 1
ATOM 1958 C C . ASP A 1 244 ? 19.556 -19.437 -11.471 1.00 74.88 244 ASP A C 1
ATOM 1960 O O . ASP A 1 244 ? 20.766 -19.252 -11.660 1.00 74.88 244 ASP A O 1
ATOM 1964 N N . ARG A 1 245 ? 18.699 -19.471 -12.493 1.00 84.44 245 ARG A N 1
ATOM 1965 C CA . ARG A 1 245 ? 19.010 -19.294 -13.910 1.00 84.44 245 ARG A CA 1
ATOM 1966 C C . ARG A 1 245 ? 19.119 -17.833 -14.341 1.00 84.44 245 ARG A C 1
ATOM 1968 O O . ARG A 1 245 ? 19.888 -17.572 -15.259 1.00 84.44 245 ARG A O 1
ATOM 1975 N N . ILE A 1 246 ? 18.386 -16.902 -13.722 1.00 90.38 246 ILE A N 1
ATOM 1976 C CA . ILE A 1 246 ? 18.334 -15.500 -14.171 1.00 90.38 246 ILE A CA 1
ATOM 1977 C C . ILE A 1 246 ? 18.979 -14.600 -13.120 1.00 90.38 246 ILE A C 1
ATOM 1979 O O . ILE A 1 246 ? 18.395 -14.298 -12.084 1.00 90.38 246 ILE A O 1
ATOM 1983 N N . LYS A 1 247 ? 20.213 -14.161 -13.384 1.00 90.31 247 LYS A N 1
ATOM 1984 C CA . LYS A 1 247 ? 20.996 -13.336 -12.449 1.00 90.31 247 LYS A CA 1
ATOM 1985 C C . LYS A 1 247 ? 21.106 -11.893 -12.913 1.00 90.31 247 LYS A C 1
ATOM 1987 O O . LYS A 1 247 ? 21.202 -10.991 -12.080 1.00 90.31 247 LYS A O 1
ATOM 1992 N N . ARG A 1 248 ? 21.107 -11.686 -14.228 1.00 93.69 248 ARG A N 1
ATOM 1993 C CA . ARG A 1 248 ? 21.269 -10.400 -14.901 1.00 93.69 248 ARG A CA 1
ATOM 1994 C C . ARG A 1 248 ? 20.044 -10.122 -15.754 1.00 93.69 248 ARG A C 1
ATOM 1996 O O . ARG A 1 248 ? 19.689 -10.943 -16.595 1.00 93.69 248 ARG A O 1
ATOM 2003 N N . ILE A 1 249 ? 19.410 -8.975 -15.564 1.00 95.25 249 ILE A N 1
ATOM 2004 C CA . ILE A 1 249 ? 18.225 -8.595 -16.337 1.00 95.25 249 ILE A CA 1
ATOM 2005 C C . ILE A 1 249 ? 18.405 -7.224 -16.977 1.00 95.25 249 ILE A C 1
ATOM 2007 O O . ILE A 1 249 ? 18.955 -6.309 -16.366 1.00 95.25 249 ILE A O 1
ATOM 2011 N N . ALA A 1 250 ? 17.890 -7.066 -18.190 1.00 97.25 250 ALA A N 1
ATOM 2012 C CA . ALA A 1 250 ? 17.635 -5.756 -18.773 1.00 97.25 250 ALA A CA 1
ATOM 2013 C C . ALA A 1 250 ? 16.138 -5.433 -18.682 1.00 97.25 250 ALA A C 1
ATOM 2015 O O . ALA A 1 250 ? 15.303 -6.337 -18.736 1.00 97.25 250 ALA A O 1
ATOM 2016 N N . LEU A 1 251 ? 15.784 -4.155 -18.554 1.00 97.38 251 LEU A N 1
ATOM 2017 C CA . LEU A 1 251 ? 14.398 -3.697 -18.694 1.00 97.38 251 LEU A CA 1
ATOM 2018 C C . LEU A 1 251 ? 14.214 -3.014 -20.044 1.00 97.38 251 LEU A C 1
ATOM 2020 O O . LEU A 1 251 ? 15.051 -2.206 -20.431 1.00 97.38 251 LEU A O 1
ATOM 2024 N N . PHE A 1 252 ? 13.112 -3.298 -20.733 1.00 98.31 252 PHE A N 1
ATOM 2025 C CA . PHE A 1 252 ? 12.747 -2.649 -21.988 1.00 98.31 252 PHE A CA 1
ATOM 2026 C C . PHE A 1 252 ? 11.579 -1.679 -21.779 1.00 98.31 252 PHE A C 1
ATOM 2028 O O . PHE A 1 252 ? 10.482 -2.087 -21.400 1.00 98.31 252 PHE A O 1
ATOM 2035 N N . GLY A 1 253 ? 11.830 -0.397 -22.027 1.00 97.88 253 GLY A N 1
ATOM 2036 C CA . GLY A 1 253 ? 10.991 0.748 -21.690 1.00 97.88 253 GLY A CA 1
ATOM 2037 C C . GLY A 1 253 ? 11.566 1.552 -20.517 1.00 97.88 253 GLY A C 1
ATOM 2038 O O . GLY A 1 253 ? 11.901 0.989 -19.474 1.00 97.88 253 GLY A O 1
ATOM 2039 N N . ALA A 1 254 ? 11.633 2.878 -20.671 1.00 97.12 254 ALA A N 1
ATOM 2040 C CA . ALA A 1 254 ? 12.116 3.842 -19.672 1.00 97.12 254 ALA A CA 1
ATOM 2041 C C . ALA A 1 254 ? 11.067 4.926 -19.326 1.00 97.12 254 ALA A C 1
ATOM 2043 O O . ALA A 1 254 ? 11.383 6.095 -19.078 1.00 97.12 254 ALA A O 1
ATOM 2044 N N . GLY A 1 255 ? 9.785 4.553 -19.364 1.00 95.06 255 GLY A N 1
ATOM 2045 C CA . GLY A 1 255 ? 8.658 5.453 -19.112 1.00 95.06 255 GLY A CA 1
ATOM 2046 C C . GLY A 1 255 ? 8.239 5.531 -17.640 1.00 95.06 255 GLY A C 1
ATOM 2047 O O . GLY A 1 255 ? 8.904 5.020 -16.746 1.00 95.06 255 GLY A O 1
ATOM 2048 N N . ARG A 1 256 ? 7.051 6.105 -17.393 1.00 92.06 256 ARG A N 1
ATOM 2049 C CA . ARG A 1 256 ? 6.442 6.175 -16.045 1.00 92.06 256 ARG A CA 1
ATOM 2050 C C . ARG A 1 256 ? 6.241 4.811 -15.389 1.00 92.06 256 ARG A C 1
ATOM 2052 O O . ARG A 1 256 ? 6.226 4.693 -14.174 1.00 92.06 256 ARG A O 1
ATOM 2059 N N . HIS A 1 257 ? 6.051 3.770 -16.196 1.00 92.25 257 HIS A N 1
ATOM 2060 C CA . HIS A 1 257 ? 5.921 2.425 -15.654 1.00 92.25 257 HIS A CA 1
ATOM 2061 C C . HIS A 1 257 ? 7.242 1.915 -15.071 1.00 92.25 257 HIS A C 1
ATOM 2063 O O . HIS A 1 257 ? 7.249 1.317 -14.003 1.00 92.25 257 HIS A O 1
ATOM 2069 N N . THR A 1 258 ? 8.359 2.220 -15.728 1.00 94.38 258 THR A N 1
ATOM 2070 C CA . THR A 1 258 ? 9.705 1.926 -15.238 1.00 94.38 258 THR A CA 1
ATOM 2071 C C . THR A 1 258 ? 10.016 2.693 -13.955 1.00 94.38 258 THR A C 1
ATOM 2073 O O . THR A 1 258 ? 10.660 2.143 -13.069 1.00 94.38 258 THR A O 1
ATOM 2076 N N . GLU A 1 259 ? 9.526 3.932 -13.820 1.00 92.31 259 GLU A N 1
ATOM 2077 C CA . GLU A 1 259 ? 9.629 4.725 -12.581 1.00 92.31 259 GLU A CA 1
ATOM 2078 C C . GLU A 1 259 ? 8.914 4.013 -11.426 1.00 92.31 259 GLU A C 1
ATOM 2080 O O . GLU A 1 259 ? 9.542 3.702 -10.416 1.00 92.31 259 GLU A O 1
ATOM 2085 N N . TRP A 1 260 ? 7.652 3.630 -11.633 1.00 88.88 260 TRP A N 1
ATOM 2086 C CA . TRP A 1 260 ? 6.885 2.840 -10.667 1.00 88.88 260 TRP A CA 1
ATOM 2087 C C . TRP A 1 260 ? 7.572 1.505 -10.326 1.00 88.88 260 TRP A C 1
ATOM 2089 O O . TRP A 1 260 ? 7.730 1.157 -9.157 1.00 88.88 260 TRP A O 1
ATOM 2099 N N . MET A 1 261 ? 8.069 0.769 -11.328 1.00 90.38 261 MET A N 1
ATOM 2100 C CA . MET A 1 261 ? 8.833 -0.461 -11.089 1.00 90.38 261 MET A CA 1
ATOM 2101 C C . MET A 1 261 ? 10.108 -0.193 -10.286 1.00 90.38 261 MET A C 1
ATOM 2103 O O . MET A 1 261 ? 10.485 -1.028 -9.470 1.00 90.38 261 MET A O 1
ATOM 2107 N N . CYS A 1 262 ? 10.776 0.947 -10.482 1.00 89.69 262 CYS A N 1
ATOM 2108 C CA . CYS A 1 262 ? 11.961 1.330 -9.716 1.00 89.69 262 CYS A CA 1
ATOM 2109 C C . CYS A 1 262 ? 11.651 1.501 -8.230 1.00 89.69 262 CYS A C 1
ATOM 2111 O O . CYS A 1 262 ? 12.444 1.059 -7.394 1.00 89.69 262 CYS A O 1
ATOM 2113 N N . GLU A 1 263 ? 10.483 2.047 -7.898 1.00 83.69 263 GLU A N 1
ATOM 2114 C CA . GLU A 1 263 ? 9.998 2.144 -6.520 1.00 83.69 263 GLU A CA 1
ATOM 2115 C C . GLU A 1 263 ? 9.681 0.764 -5.932 1.00 83.69 263 GLU A C 1
ATOM 2117 O O . GLU A 1 263 ? 10.172 0.425 -4.852 1.00 83.69 263 GLU A O 1
ATOM 2122 N N . VAL A 1 264 ? 8.940 -0.071 -6.672 1.00 81.94 264 VAL A N 1
ATOM 2123 C CA . VAL A 1 264 ? 8.559 -1.427 -6.237 1.00 81.94 264 VAL A CA 1
ATOM 2124 C C . VAL A 1 264 ? 9.793 -2.321 -6.065 1.00 81.94 264 VAL A C 1
ATOM 2126 O O . VAL A 1 264 ? 9.970 -2.975 -5.038 1.00 81.94 264 VAL A O 1
ATOM 2129 N N . PHE A 1 265 ? 10.696 -2.327 -7.046 1.00 83.50 265 PHE A N 1
ATOM 2130 C CA . PHE A 1 265 ? 11.904 -3.160 -7.044 1.00 83.50 265 PHE A CA 1
ATOM 2131 C C . PHE A 1 265 ? 12.967 -2.595 -6.118 1.00 83.50 265 PHE A C 1
ATOM 2133 O O . PHE A 1 265 ? 13.864 -3.329 -5.713 1.00 83.50 265 PHE A O 1
ATOM 2140 N N . GLY A 1 266 ? 12.879 -1.303 -5.783 1.00 76.00 266 GLY A N 1
ATOM 2141 C CA . GLY A 1 266 ? 13.699 -0.589 -4.810 1.00 76.00 266 GLY A CA 1
ATOM 2142 C C . GLY A 1 266 ? 14.029 -1.413 -3.566 1.00 76.00 266 GLY A C 1
ATOM 2143 O O . GLY A 1 266 ? 15.156 -1.344 -3.075 1.00 76.00 266 GLY A O 1
ATOM 2144 N N . ARG A 1 267 ? 13.062 -2.232 -3.146 1.00 68.25 267 ARG A N 1
ATOM 2145 C CA . ARG A 1 267 ? 12.945 -2.848 -1.824 1.00 68.25 267 ARG A CA 1
ATOM 2146 C C . ARG A 1 267 ? 13.191 -4.362 -1.804 1.00 68.25 267 ARG A C 1
ATOM 2148 O O . ARG A 1 267 ? 13.285 -4.950 -0.733 1.00 68.25 267 ARG A O 1
ATOM 2155 N N . LEU A 1 268 ? 13.314 -5.008 -2.965 1.00 68.88 268 LEU A N 1
ATOM 2156 C CA . LEU A 1 268 ? 13.544 -6.456 -3.068 1.00 68.88 268 LEU A CA 1
ATOM 2157 C C . LEU A 1 268 ? 15.045 -6.779 -3.157 1.00 68.88 268 LEU A C 1
ATOM 2159 O O . LEU A 1 268 ? 15.847 -5.936 -3.556 1.00 68.88 268 LEU A O 1
ATOM 2163 N N . LYS A 1 269 ? 15.445 -8.018 -2.824 1.00 67.38 269 LYS A N 1
ATOM 2164 C CA . LYS A 1 269 ? 16.784 -8.537 -3.159 1.00 67.38 269 LYS A CA 1
ATOM 2165 C C . LYS A 1 269 ? 16.854 -8.649 -4.683 1.00 67.38 269 LYS A C 1
ATOM 2167 O O . LYS A 1 269 ? 16.292 -9.572 -5.262 1.00 67.38 269 LYS A O 1
ATOM 2172 N N . LYS A 1 270 ? 17.436 -7.639 -5.327 1.00 67.31 270 LYS A N 1
ATOM 2173 C CA . LYS A 1 270 ? 17.259 -7.423 -6.767 1.00 67.31 270 LYS A CA 1
ATOM 2174 C C . LYS A 1 270 ? 18.092 -8.424 -7.569 1.00 67.31 270 LYS A C 1
ATOM 2176 O O . LYS A 1 270 ? 19.240 -8.678 -7.190 1.00 67.31 270 LYS A O 1
ATOM 2181 N N . PRO A 1 271 ? 17.573 -8.931 -8.698 1.00 73.44 271 PRO A N 1
ATOM 2182 C CA . PRO A 1 271 ? 18.462 -9.418 -9.741 1.00 73.44 271 PRO A CA 1
ATOM 2183 C C . PRO A 1 271 ? 19.340 -8.243 -10.194 1.00 73.44 271 PRO A C 1
ATOM 2185 O O . PRO A 1 271 ? 18.961 -7.075 -10.053 1.00 73.44 271 PRO A O 1
ATOM 2188 N N . HIS A 1 272 ? 20.534 -8.527 -10.703 1.00 89.31 272 HIS A N 1
ATOM 2189 C CA . HIS A 1 272 ? 21.426 -7.475 -11.169 1.00 89.31 272 HIS A CA 1
ATOM 2190 C C . HIS A 1 272 ? 20.828 -6.849 -12.433 1.00 89.31 272 HIS A C 1
ATOM 2192 O O . HIS A 1 272 ? 20.836 -7.461 -13.500 1.00 89.31 272 HIS A O 1
ATOM 2198 N N . ILE A 1 273 ? 20.260 -5.650 -12.305 1.00 93.94 273 ILE A N 1
ATOM 2199 C CA . ILE A 1 273 ? 19.759 -4.893 -13.452 1.00 93.94 273 ILE A CA 1
ATOM 2200 C C . ILE A 1 273 ? 20.973 -4.353 -14.194 1.00 93.94 273 ILE A C 1
ATOM 2202 O O . ILE A 1 273 ? 21.729 -3.569 -13.637 1.00 93.94 273 ILE A O 1
ATOM 2206 N N . THR A 1 274 ? 21.182 -4.804 -15.427 1.00 96.56 274 THR A N 1
ATOM 2207 C CA . THR A 1 274 ? 22.378 -4.466 -16.208 1.00 96.56 274 THR A CA 1
ATOM 2208 C C . THR A 1 274 ? 22.155 -3.297 -17.152 1.00 96.56 274 THR A C 1
ATOM 2210 O O . THR A 1 274 ? 23.110 -2.613 -17.510 1.00 96.56 274 THR A O 1
ATOM 2213 N N . ALA A 1 275 ? 20.908 -3.065 -17.569 1.00 97.81 275 ALA A N 1
ATOM 2214 C CA . ALA A 1 275 ? 20.547 -1.959 -18.445 1.00 97.81 275 ALA A CA 1
ATOM 2215 C C . ALA A 1 275 ? 19.053 -1.618 -18.353 1.00 97.81 275 ALA A C 1
ATOM 2217 O O . ALA A 1 275 ? 18.212 -2.483 -18.096 1.00 97.81 275 ALA A O 1
ATOM 2218 N N . VAL A 1 276 ? 18.733 -0.356 -18.646 1.00 98.19 276 VAL A N 1
ATOM 2219 C CA . VAL A 1 276 ? 17.383 0.084 -19.015 1.00 98.19 276 VAL A CA 1
ATOM 2220 C C . VAL A 1 276 ? 17.431 0.526 -20.471 1.00 98.19 276 VAL A C 1
ATOM 2222 O O . VAL A 1 276 ? 18.207 1.408 -20.836 1.00 98.19 276 VAL A O 1
ATOM 2225 N N . LEU A 1 277 ? 16.644 -0.133 -21.308 1.00 98.56 277 LEU A N 1
ATOM 2226 C CA . LEU A 1 277 ? 16.639 0.001 -22.758 1.00 98.56 277 LEU A CA 1
ATOM 2227 C C . LEU A 1 277 ? 15.413 0.799 -23.178 1.00 98.56 277 LEU A C 1
ATOM 2229 O O . LEU A 1 277 ? 14.317 0.544 -22.693 1.00 98.56 277 LEU A O 1
ATOM 2233 N N . ASP A 1 278 ? 15.578 1.736 -24.097 1.00 98.44 278 ASP A N 1
ATOM 2234 C CA . ASP A 1 278 ? 14.466 2.455 -24.716 1.00 98.44 278 ASP A CA 1
ATOM 2235 C C . ASP A 1 278 ? 14.834 2.796 -26.166 1.00 98.44 278 ASP A C 1
ATOM 2237 O O . ASP A 1 278 ? 16.014 2.939 -26.494 1.00 98.44 278 ASP A O 1
ATOM 2241 N N . ASP A 1 279 ? 13.852 2.910 -27.058 1.00 98.25 279 ASP A N 1
ATOM 2242 C CA . ASP A 1 279 ? 14.107 3.361 -28.433 1.00 98.25 279 ASP A CA 1
ATOM 2243 C C . ASP A 1 279 ? 14.467 4.860 -28.469 1.00 98.25 279 ASP A C 1
ATOM 2245 O O . ASP A 1 279 ? 15.262 5.293 -29.310 1.00 98.25 279 ASP A O 1
ATOM 2249 N N . TYR A 1 280 ? 13.936 5.637 -27.517 1.00 97.75 280 TYR A N 1
ATOM 2250 C CA . TYR A 1 280 ? 14.138 7.078 -27.368 1.00 97.75 280 TYR A CA 1
ATOM 2251 C C . TYR A 1 280 ? 14.562 7.409 -25.925 1.00 97.75 280 TYR A C 1
ATOM 2253 O O . TYR A 1 280 ? 13.807 8.031 -25.176 1.00 97.75 280 TYR A O 1
ATOM 2261 N N . PRO A 1 281 ? 15.771 6.989 -25.505 1.00 97.69 281 PRO A N 1
ATOM 2262 C CA . PRO A 1 281 ? 16.185 7.060 -24.109 1.00 97.69 281 PRO A CA 1
ATOM 2263 C C . PRO A 1 281 ? 16.300 8.503 -23.606 1.00 97.69 281 PRO A C 1
ATOM 2265 O O . PRO A 1 281 ? 17.084 9.299 -24.126 1.00 97.69 281 PRO A O 1
ATOM 2268 N N . ASP A 1 282 ? 15.588 8.809 -22.522 1.00 97.38 282 ASP A N 1
ATOM 2269 C CA . ASP A 1 282 ? 15.770 10.043 -21.762 1.00 97.38 282 ASP A CA 1
ATOM 2270 C C . ASP A 1 282 ? 16.958 9.895 -20.801 1.00 97.38 282 ASP A C 1
ATOM 2272 O O . ASP A 1 282 ? 16.854 9.301 -19.726 1.00 97.38 282 ASP A O 1
ATOM 2276 N N . LYS A 1 283 ? 18.106 10.449 -21.200 1.00 97.25 283 LYS A N 1
ATOM 2277 C CA . LYS A 1 283 ? 19.362 10.396 -20.437 1.00 97.25 283 LYS A CA 1
ATOM 2278 C C . LYS A 1 283 ? 19.330 11.191 -19.130 1.00 97.25 283 LYS A C 1
ATOM 2280 O O . LYS A 1 283 ? 20.268 11.072 -18.348 1.00 97.25 283 LYS A O 1
ATOM 2285 N N . THR A 1 284 ? 18.298 12.004 -18.898 1.00 97.06 284 THR A N 1
ATOM 2286 C CA . THR A 1 284 ? 18.143 12.751 -17.642 1.00 97.06 284 THR A CA 1
ATOM 2287 C C . THR A 1 284 ? 17.582 11.883 -16.517 1.00 97.06 284 THR A C 1
ATOM 2289 O O . THR A 1 284 ? 17.743 12.217 -15.344 1.00 97.06 284 THR A O 1
ATOM 2292 N N . LYS A 1 285 ? 16.966 10.745 -16.859 1.00 96.69 285 LYS A N 1
ATOM 2293 C CA . LYS A 1 285 ? 16.428 9.791 -15.891 1.00 96.69 285 LYS A CA 1
ATOM 2294 C C . LYS A 1 285 ? 17.476 8.774 -15.480 1.00 96.69 285 LYS A C 1
ATOM 2296 O O . LYS A 1 285 ? 18.313 8.367 -16.282 1.00 96.69 285 LYS A O 1
ATOM 2301 N N . ILE A 1 286 ? 17.377 8.318 -14.235 1.00 96.06 286 ILE A N 1
ATOM 2302 C CA . ILE A 1 286 ? 18.246 7.293 -13.665 1.00 96.06 286 ILE A CA 1
ATOM 2303 C C . ILE A 1 286 ? 17.375 6.226 -13.009 1.00 96.06 286 ILE A C 1
ATOM 2305 O O . ILE A 1 286 ? 16.568 6.525 -12.134 1.00 96.06 286 ILE A O 1
ATOM 2309 N N . PHE A 1 287 ? 17.576 4.976 -13.412 1.00 94.50 287 PHE A N 1
ATOM 2310 C CA . PHE A 1 287 ? 16.854 3.811 -12.916 1.00 94.50 287 PHE A CA 1
ATOM 2311 C C . PHE A 1 287 ? 17.855 2.813 -12.351 1.00 94.50 287 PHE A C 1
ATOM 2313 O O . PHE A 1 287 ? 18.729 2.336 -13.071 1.00 94.50 287 PHE A O 1
ATOM 2320 N N . TRP A 1 288 ? 17.767 2.517 -11.053 1.00 92.62 288 TRP A N 1
ATOM 2321 C CA . TRP A 1 288 ? 18.719 1.630 -10.363 1.00 92.62 288 TRP A CA 1
ATOM 2322 C C . TRP A 1 288 ? 20.203 1.978 -10.609 1.00 92.62 288 TRP A C 1
ATOM 2324 O O . TRP A 1 288 ? 21.051 1.094 -10.631 1.00 92.62 288 TRP A O 1
ATOM 2334 N N . GLY A 1 289 ? 20.523 3.263 -10.799 1.00 93.44 289 GLY A N 1
ATOM 2335 C CA . GLY A 1 289 ? 21.882 3.735 -11.100 1.00 93.44 289 GLY A CA 1
ATOM 2336 C C . GLY A 1 289 ? 22.258 3.746 -12.587 1.00 93.44 289 GLY A C 1
ATOM 2337 O O . GLY A 1 289 ? 23.360 4.168 -12.925 1.00 93.44 289 GLY A O 1
ATOM 2338 N N . HIS A 1 290 ? 21.352 3.349 -13.483 1.00 95.94 290 HIS A N 1
ATOM 2339 C CA . HIS A 1 290 ? 21.570 3.329 -14.927 1.00 95.94 290 HIS A CA 1
ATOM 2340 C C . HIS A 1 290 ? 20.742 4.407 -15.629 1.00 95.94 290 HIS A C 1
ATOM 2342 O O . HIS A 1 290 ? 19.527 4.497 -15.446 1.00 95.94 290 HIS A O 1
ATOM 2348 N N . ALA A 1 291 ? 21.390 5.205 -16.477 1.00 97.88 291 ALA A N 1
ATOM 2349 C CA . ALA A 1 291 ? 20.675 6.031 -17.444 1.00 97.88 291 ALA A CA 1
ATOM 2350 C C . ALA A 1 291 ? 20.127 5.135 -18.570 1.00 97.88 291 ALA A C 1
ATOM 2352 O O . ALA A 1 291 ? 20.871 4.267 -19.046 1.00 97.88 291 ALA A O 1
ATOM 2353 N N . PRO A 1 292 ? 18.886 5.347 -19.047 1.00 98.44 292 PRO A N 1
ATOM 2354 C CA . PRO A 1 292 ? 18.356 4.631 -20.200 1.00 98.44 292 PRO A CA 1
ATOM 2355 C C . PRO A 1 292 ? 19.308 4.690 -21.391 1.00 98.44 292 PRO A C 1
ATOM 2357 O O . PRO A 1 292 ? 19.923 5.725 -21.659 1.00 98.44 292 PRO A O 1
ATOM 2360 N N . MET A 1 293 ? 19.443 3.603 -22.139 1.00 98.31 293 MET A N 1
ATOM 2361 C CA . MET A 1 293 ? 20.254 3.554 -23.353 1.00 98.31 293 MET A CA 1
ATOM 2362 C C . MET A 1 293 ? 19.454 3.086 -24.554 1.00 98.31 293 MET A C 1
ATOM 2364 O O . MET A 1 293 ? 18.386 2.495 -24.413 1.00 98.31 293 MET A O 1
ATOM 2368 N N . LYS A 1 294 ? 19.973 3.395 -25.743 1.00 98.56 294 LYS A N 1
ATOM 2369 C CA . LYS A 1 294 ? 19.280 3.076 -26.977 1.00 98.56 294 LYS A CA 1
ATOM 2370 C C . LYS A 1 294 ? 19.280 1.567 -27.160 1.00 98.56 294 LYS A C 1
ATOM 2372 O O . LYS A 1 294 ? 20.345 0.955 -27.182 1.00 98.56 294 LYS A O 1
ATOM 2377 N N . ALA A 1 295 ? 18.099 0.977 -27.299 1.00 98.44 295 ALA A N 1
ATOM 2378 C CA . ALA A 1 295 ? 17.959 -0.474 -27.349 1.00 98.44 295 ALA A CA 1
ATOM 2379 C C . ALA A 1 295 ? 18.777 -1.121 -28.483 1.00 98.44 295 ALA A C 1
ATOM 2381 O O . ALA A 1 295 ? 19.401 -2.156 -28.279 1.00 98.44 295 ALA A O 1
ATOM 2382 N N . SER A 1 296 ? 18.853 -0.469 -29.648 1.00 98.06 296 SER A N 1
ATOM 2383 C CA . SER A 1 296 ? 19.618 -0.947 -30.809 1.00 98.06 296 SER A CA 1
ATOM 2384 C C . SER A 1 296 ? 21.142 -0.950 -30.622 1.00 98.06 296 SER A C 1
ATOM 2386 O O . SER A 1 296 ? 21.852 -1.471 -31.473 1.00 98.06 296 SER A O 1
ATOM 2388 N N . GLU A 1 297 ? 21.657 -0.306 -29.574 1.00 98.00 297 GLU A N 1
ATOM 2389 C CA . GLU A 1 297 ? 23.096 -0.188 -29.292 1.00 98.00 297 GLU A CA 1
ATOM 2390 C C . GLU A 1 297 ? 23.543 -1.124 -28.158 1.00 98.00 297 GLU A C 1
ATOM 2392 O O . GLU A 1 297 ? 24.716 -1.133 -27.785 1.00 98.00 297 GLU A O 1
ATOM 2397 N N . TRP A 1 298 ? 22.615 -1.880 -27.569 1.00 98.31 298 TRP A N 1
ATOM 2398 C CA . TRP A 1 298 ? 22.885 -2.713 -26.407 1.00 98.31 298 TRP A CA 1
ATOM 2399 C C . TRP A 1 298 ? 23.351 -4.123 -26.790 1.00 98.31 298 TRP A C 1
ATOM 2401 O O . TRP A 1 298 ? 22.846 -4.738 -27.727 1.00 98.31 298 TRP A O 1
ATOM 2411 N N . ASP A 1 299 ? 24.311 -4.644 -26.026 1.00 97.69 299 ASP A N 1
ATOM 2412 C CA . ASP A 1 299 ? 24.862 -5.984 -26.203 1.00 97.69 299 ASP A CA 1
ATOM 2413 C C . ASP A 1 299 ? 24.107 -7.002 -25.337 1.00 97.69 299 ASP A C 1
ATOM 2415 O O . ASP A 1 299 ? 24.202 -7.006 -24.106 1.00 97.69 299 ASP A O 1
ATOM 2419 N N . THR A 1 300 ? 23.387 -7.901 -26.011 1.00 97.38 300 THR A N 1
ATOM 2420 C CA . THR A 1 300 ? 22.587 -8.969 -25.391 1.00 97.38 300 THR A CA 1
ATOM 2421 C C . THR A 1 300 ? 23.377 -9.894 -24.462 1.00 97.38 300 THR A C 1
ATOM 2423 O O . THR A 1 300 ? 22.792 -10.456 -23.541 1.0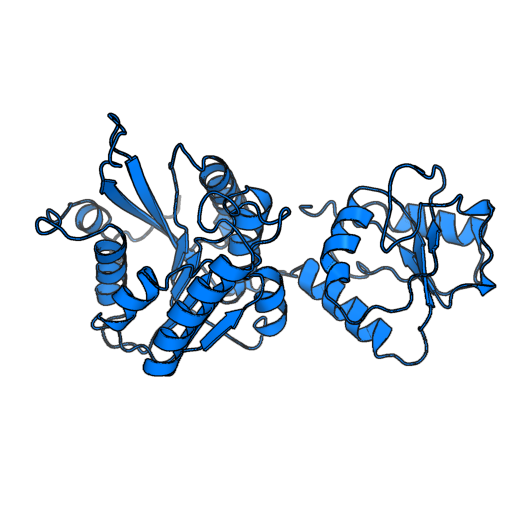0 97.38 300 THR A O 1
ATOM 2426 N N . THR A 1 301 ? 24.703 -10.019 -24.607 1.00 97.12 301 THR A N 1
ATOM 2427 C CA . THR A 1 301 ? 25.517 -10.878 -23.723 1.00 97.12 301 THR A CA 1
ATOM 2428 C C . THR A 1 301 ? 25.595 -10.363 -22.278 1.00 97.12 301 THR A C 1
ATOM 2430 O O . THR A 1 301 ? 26.016 -11.084 -21.360 1.00 97.12 301 THR A O 1
ATOM 2433 N N . GLN A 1 302 ? 25.166 -9.120 -22.044 1.00 97.19 302 GLN A N 1
ATOM 2434 C CA . GLN A 1 302 ? 25.195 -8.474 -20.737 1.00 97.19 302 GLN A CA 1
ATOM 2435 C C . GLN A 1 302 ? 24.072 -8.927 -19.799 1.00 97.19 302 GLN A C 1
ATOM 2437 O O . GLN A 1 302 ? 24.235 -8.775 -18.589 1.00 97.19 302 GLN A O 1
ATOM 2442 N N . ALA A 1 303 ? 22.985 -9.514 -20.308 1.00 97.00 303 ALA A N 1
ATOM 2443 C CA . ALA A 1 303 ? 21.885 -10.020 -19.488 1.00 97.00 303 ALA A CA 1
ATOM 2444 C C . ALA A 1 303 ? 21.566 -11.489 -19.781 1.00 97.00 303 ALA A C 1
ATOM 2446 O O . ALA A 1 303 ? 22.047 -12.071 -20.746 1.00 97.00 303 ALA A O 1
ATOM 2447 N N . ASP A 1 304 ? 20.741 -12.072 -18.917 1.00 95.50 304 ASP A N 1
ATOM 2448 C CA . ASP A 1 304 ? 20.202 -13.424 -19.056 1.00 95.50 304 ASP A CA 1
ATOM 2449 C C . ASP A 1 304 ? 18.731 -13.392 -19.516 1.00 95.50 304 ASP A C 1
ATOM 2451 O O . ASP A 1 304 ? 18.222 -14.396 -20.004 1.00 95.50 304 ASP A O 1
ATOM 2455 N N . ALA A 1 305 ? 18.045 -12.251 -19.366 1.00 96.25 305 ALA A N 1
ATOM 2456 C CA . ALA A 1 305 ? 16.664 -12.033 -19.798 1.00 96.25 305 ALA A CA 1
ATOM 2457 C C . ALA A 1 305 ? 16.341 -10.539 -19.986 1.00 96.25 305 ALA A C 1
ATOM 2459 O O . ALA A 1 305 ? 17.044 -9.666 -19.463 1.00 96.25 305 ALA A O 1
ATOM 2460 N N . ILE A 1 306 ? 15.233 -10.253 -20.677 1.00 97.56 306 ILE A N 1
ATOM 2461 C CA . ILE A 1 306 ? 14.662 -8.905 -20.814 1.00 97.56 306 ILE A CA 1
ATOM 2462 C C . ILE A 1 306 ? 13.271 -8.875 -20.176 1.00 97.56 306 ILE A C 1
ATOM 2464 O O . ILE A 1 306 ? 12.405 -9.661 -20.547 1.00 97.56 306 ILE A O 1
ATOM 2468 N N . ILE A 1 307 ? 13.032 -7.941 -19.256 1.00 96.50 307 ILE A N 1
ATOM 2469 C CA . ILE A 1 307 ? 11.702 -7.657 -18.704 1.00 96.50 307 ILE A CA 1
ATOM 2470 C C . ILE A 1 307 ? 11.034 -6.541 -19.511 1.00 96.50 307 ILE A C 1
ATOM 2472 O O . ILE A 1 307 ? 11.610 -5.465 -19.682 1.00 96.50 307 ILE A O 1
ATOM 2476 N N . LEU A 1 308 ? 9.795 -6.761 -19.951 1.00 97.19 308 LEU A N 1
ATOM 2477 C CA . LEU A 1 308 ? 8.985 -5.735 -20.609 1.00 97.19 308 LEU A CA 1
ATOM 2478 C C . LEU A 1 308 ? 8.413 -4.767 -19.562 1.00 97.19 308 LEU A C 1
ATOM 2480 O O . LEU A 1 308 ? 7.580 -5.143 -18.739 1.00 97.19 308 LEU A O 1
ATOM 2484 N N . SER A 1 309 ? 8.845 -3.505 -19.587 1.00 95.56 309 SER A N 1
ATOM 2485 C CA . SER A 1 309 ? 8.405 -2.473 -18.643 1.00 95.56 309 SER A CA 1
ATOM 2486 C C . SER A 1 309 ? 7.168 -1.732 -19.164 1.00 95.56 309 SER A C 1
ATOM 2488 O O . SER A 1 309 ? 7.161 -0.517 -19.382 1.00 95.56 309 SER A O 1
ATOM 2490 N N . SER A 1 310 ? 6.072 -2.469 -19.354 1.00 93.94 310 SER A N 1
ATOM 2491 C CA . SER A 1 310 ? 4.765 -1.885 -19.658 1.00 93.94 310 SER A CA 1
ATOM 2492 C C . SER A 1 310 ? 3.618 -2.758 -19.177 1.00 93.94 310 SER A C 1
ATOM 2494 O O . SER A 1 310 ? 3.682 -3.976 -19.246 1.00 93.94 310 SER A O 1
ATOM 2496 N N . ASP A 1 311 ? 2.542 -2.103 -18.761 1.00 90.19 311 ASP A N 1
ATOM 2497 C CA . ASP A 1 311 ? 1.265 -2.700 -18.385 1.00 90.19 311 ASP A CA 1
ATOM 2498 C C . ASP A 1 311 ? 0.173 -2.551 -19.462 1.00 90.19 311 ASP A C 1
ATOM 2500 O O . ASP A 1 311 ? -0.924 -3.092 -19.313 1.00 90.19 311 ASP A O 1
ATOM 2504 N N . CYS A 1 312 ? 0.441 -1.800 -20.535 1.00 91.56 312 CYS A N 1
ATOM 2505 C CA . CYS A 1 312 ? -0.535 -1.533 -21.597 1.00 91.56 312 CYS A CA 1
ATOM 2506 C C . CYS A 1 312 ? 0.007 -1.640 -23.030 1.00 91.56 312 CYS A C 1
ATOM 2508 O O . CYS A 1 312 ? -0.758 -1.493 -23.982 1.00 91.56 312 CYS A O 1
ATOM 2510 N N . LYS A 1 313 ? 1.315 -1.849 -23.209 1.00 94.06 313 LYS A N 1
ATOM 2511 C CA . LYS A 1 313 ? 1.976 -1.954 -24.521 1.00 94.06 313 LYS A CA 1
ATOM 2512 C C . LYS A 1 313 ? 2.871 -3.191 -24.628 1.00 94.06 313 LYS A C 1
ATOM 2514 O O . LYS A 1 313 ? 3.860 -3.164 -25.355 1.00 94.06 313 LYS A O 1
ATOM 2519 N N . GLN A 1 314 ? 2.537 -4.258 -23.905 1.00 93.88 314 GLN A N 1
ATOM 2520 C CA . GLN A 1 314 ? 3.337 -5.480 -23.814 1.00 93.88 314 GLN A CA 1
ATOM 2521 C C . GLN A 1 314 ? 3.598 -6.092 -25.190 1.00 93.88 314 GLN A C 1
ATOM 2523 O O . GLN A 1 314 ? 4.751 -6.343 -25.518 1.00 93.88 314 GLN A O 1
ATOM 2528 N N . GLU A 1 315 ? 2.562 -6.270 -26.020 1.00 95.25 315 GLU A N 1
ATOM 2529 C CA . GLU A 1 315 ? 2.733 -6.908 -27.335 1.00 95.25 315 GLU A CA 1
ATOM 2530 C C . GLU A 1 315 ? 3.605 -6.064 -28.269 1.00 95.25 315 GLU A C 1
ATOM 2532 O O . GLU A 1 315 ? 4.561 -6.566 -28.845 1.00 95.25 315 GLU A O 1
ATOM 2537 N N . MET A 1 316 ? 3.358 -4.753 -28.321 1.00 96.81 316 MET A N 1
ATOM 2538 C CA . MET A 1 316 ? 4.179 -3.820 -29.098 1.00 96.81 316 MET A CA 1
ATOM 2539 C C . MET A 1 316 ? 5.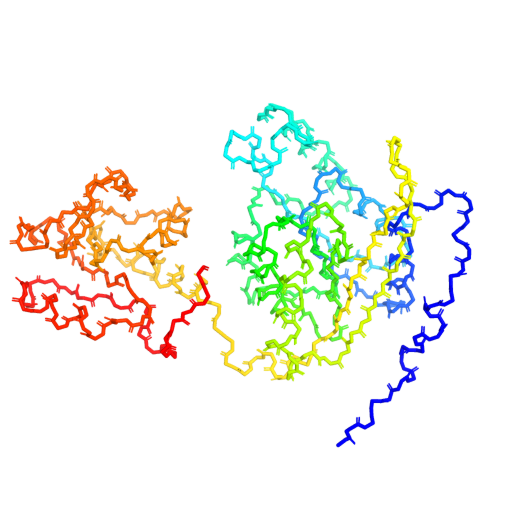652 -3.856 -28.654 1.00 96.81 316 MET A C 1
ATOM 2541 O O . MET A 1 316 ? 6.555 -3.882 -29.486 1.00 96.81 316 MET A O 1
ATOM 2545 N N . MET A 1 317 ? 5.916 -3.869 -27.341 1.00 97.69 317 MET A N 1
ATOM 2546 C CA . MET A 1 317 ? 7.283 -3.983 -26.820 1.00 97.69 317 MET A CA 1
ATOM 2547 C C . MET A 1 317 ? 7.901 -5.348 -27.123 1.00 97.69 317 MET A C 1
ATOM 2549 O O . MET A 1 317 ? 9.078 -5.420 -27.456 1.00 97.69 317 MET A O 1
ATOM 2553 N N . ARG A 1 318 ? 7.118 -6.426 -27.047 1.00 97.62 318 ARG A N 1
ATOM 2554 C CA . ARG A 1 318 ? 7.553 -7.791 -27.350 1.00 97.62 318 ARG A CA 1
ATOM 2555 C C . ARG A 1 318 ? 7.973 -7.934 -28.809 1.00 97.62 318 ARG A C 1
ATOM 2557 O O . ARG A 1 318 ? 9.055 -8.454 -29.073 1.00 97.62 318 ARG A O 1
ATOM 2564 N N . GLU A 1 319 ? 7.150 -7.458 -29.741 1.00 98.06 319 GLU A N 1
ATOM 2565 C CA . GLU A 1 319 ? 7.471 -7.417 -31.172 1.00 98.06 319 GLU A CA 1
ATOM 2566 C C . GLU A 1 319 ? 8.753 -6.623 -31.416 1.00 98.06 319 GLU A C 1
ATOM 2568 O O . GLU A 1 319 ? 9.664 -7.105 -32.090 1.00 98.06 319 GLU A O 1
ATOM 2573 N N . ARG A 1 320 ? 8.871 -5.451 -30.785 1.00 98.12 320 ARG A N 1
ATOM 2574 C CA . ARG A 1 320 ? 10.059 -4.608 -30.905 1.00 98.12 320 ARG A CA 1
ATOM 2575 C C . ARG A 1 320 ? 11.322 -5.271 -30.347 1.00 98.12 320 ARG A C 1
ATOM 2577 O O . ARG A 1 320 ? 12.373 -5.205 -30.980 1.00 98.12 320 ARG A O 1
ATOM 2584 N N . CYS A 1 321 ? 11.244 -5.943 -29.197 1.00 98.25 321 CYS A N 1
ATOM 2585 C CA . CYS A 1 321 ? 12.365 -6.715 -28.657 1.00 98.25 321 CYS A CA 1
ATOM 2586 C C . CYS A 1 321 ? 12.775 -7.852 -29.599 1.00 98.25 321 CYS A C 1
ATOM 2588 O O . CYS A 1 321 ? 13.967 -8.054 -29.807 1.00 98.25 321 CYS A O 1
ATOM 2590 N N . ARG A 1 322 ? 11.813 -8.574 -30.189 1.00 98.00 322 ARG A N 1
ATOM 2591 C CA . ARG A 1 322 ? 12.101 -9.644 -31.159 1.00 98.00 322 ARG A CA 1
ATOM 2592 C C . ARG A 1 322 ? 12.755 -9.109 -32.429 1.00 98.00 322 ARG A C 1
ATOM 2594 O O . ARG A 1 322 ? 13.660 -9.748 -32.949 1.00 98.00 322 ARG A O 1
ATOM 2601 N N . GLU A 1 323 ? 12.341 -7.941 -32.912 1.00 98.19 323 GLU A N 1
ATOM 2602 C CA . GLU A 1 323 ? 12.982 -7.285 -34.058 1.00 98.19 323 GLU A CA 1
ATOM 2603 C C . GLU A 1 323 ? 14.457 -6.962 -33.770 1.00 98.19 323 GLU A C 1
ATOM 2605 O O . GLU A 1 323 ? 15.323 -7.206 -34.608 1.00 98.19 323 GLU A O 1
ATOM 2610 N N . LEU A 1 324 ? 14.748 -6.430 -32.579 1.00 98.12 324 LEU A N 1
ATOM 2611 C CA . LEU A 1 324 ? 16.092 -5.990 -32.201 1.00 98.12 324 LEU A CA 1
ATOM 2612 C C . LEU A 1 324 ? 17.023 -7.139 -31.795 1.00 98.12 324 LEU A C 1
ATOM 2614 O O . LEU A 1 324 ? 18.217 -7.090 -32.084 1.00 98.12 324 LEU A O 1
ATOM 2618 N N . PHE A 1 325 ? 16.495 -8.144 -31.098 1.00 97.75 325 PHE A N 1
ATOM 2619 C CA . PHE A 1 325 ? 17.298 -9.148 -30.394 1.00 97.75 325 PHE A CA 1
ATOM 2620 C C . PHE A 1 325 ? 16.997 -10.591 -30.826 1.00 97.75 325 PHE A C 1
ATOM 2622 O O . PHE A 1 325 ? 17.679 -11.514 -30.378 1.00 97.75 325 PHE A O 1
ATOM 2629 N N . GLY A 1 326 ? 16.000 -10.812 -31.689 1.00 96.69 326 GLY A N 1
ATOM 2630 C CA . GLY A 1 326 ? 15.541 -12.150 -32.063 1.00 96.69 326 GLY A CA 1
ATOM 2631 C C . GLY A 1 326 ? 15.152 -12.978 -30.837 1.00 96.69 326 GLY A C 1
ATOM 2632 O O . GLY A 1 326 ? 14.515 -12.476 -29.912 1.00 96.69 326 GLY A O 1
ATOM 2633 N N . ASP A 1 327 ? 15.600 -14.234 -30.821 1.00 96.88 327 ASP A N 1
ATOM 2634 C CA . ASP A 1 327 ? 15.430 -15.168 -29.700 1.00 96.88 327 ASP A CA 1
ATOM 2635 C C . ASP A 1 327 ? 16.698 -15.275 -28.827 1.00 96.88 327 ASP A C 1
ATOM 2637 O O . ASP A 1 327 ? 16.896 -16.268 -28.126 1.00 96.88 327 ASP A O 1
ATOM 2641 N N . ALA A 1 328 ? 17.597 -14.281 -28.880 1.00 96.50 328 ALA A N 1
ATOM 2642 C CA . ALA A 1 328 ? 18.867 -14.325 -28.147 1.00 96.50 328 ALA A CA 1
ATOM 2643 C C . ALA A 1 328 ? 18.679 -14.359 -26.621 1.00 96.50 328 ALA A C 1
ATOM 2645 O O . ALA A 1 328 ? 19.521 -14.907 -25.911 1.00 96.50 328 ALA A O 1
ATOM 2646 N N . LEU A 1 329 ? 17.584 -13.775 -26.121 1.00 96.31 329 LEU A N 1
ATOM 2647 C CA . LEU A 1 329 ? 17.246 -13.714 -24.702 1.00 96.31 329 LEU A CA 1
ATOM 2648 C C . LEU A 1 329 ? 15.760 -14.032 -24.485 1.00 96.31 329 LEU A C 1
ATOM 2650 O O . LEU A 1 329 ? 14.920 -13.603 -25.281 1.00 96.31 329 LEU A O 1
ATOM 2654 N N . PRO A 1 330 ? 15.401 -14.715 -23.384 1.00 96.31 330 PRO A N 1
ATOM 2655 C CA . PRO A 1 330 ? 14.011 -14.856 -22.984 1.00 96.31 330 PRO A CA 1
ATOM 2656 C C . PRO A 1 330 ? 13.406 -13.484 -22.657 1.00 96.31 330 PRO A C 1
ATOM 2658 O O . PRO A 1 330 ? 14.004 -12.667 -21.948 1.00 96.31 330 PRO A O 1
ATOM 2661 N N . LEU A 1 331 ? 12.193 -13.257 -23.161 1.00 97.06 331 LEU A N 1
ATOM 2662 C CA . LEU A 1 331 ? 11.378 -12.093 -22.827 1.00 97.06 331 LEU A CA 1
ATOM 2663 C C . LEU A 1 331 ? 10.437 -12.455 -21.681 1.00 97.06 331 LEU A C 1
ATOM 2665 O O . LEU A 1 331 ? 9.731 -13.459 -21.745 1.00 97.06 331 LEU A O 1
ATOM 2669 N N . ILE A 1 332 ? 10.419 -11.621 -20.650 1.00 95.44 332 ILE A N 1
ATOM 2670 C CA . ILE A 1 332 ? 9.584 -11.792 -19.469 1.00 95.44 332 ILE A CA 1
ATOM 2671 C C . ILE A 1 332 ? 8.532 -10.694 -19.466 1.00 95.44 332 ILE A C 1
ATOM 2673 O O . ILE A 1 332 ? 8.842 -9.502 -19.380 1.00 95.44 332 ILE A O 1
ATOM 2677 N N . ASP A 1 333 ? 7.277 -11.116 -19.511 1.00 94.25 333 ASP A N 1
ATOM 2678 C CA . ASP A 1 333 ? 6.123 -10.256 -19.319 1.00 94.25 333 ASP A CA 1
ATOM 2679 C C . ASP A 1 333 ? 5.573 -10.469 -17.905 1.00 94.25 333 ASP A C 1
ATOM 2681 O O . ASP A 1 333 ? 4.977 -11.500 -17.598 1.00 94.25 333 ASP A O 1
ATOM 2685 N N . LEU A 1 334 ? 5.789 -9.489 -17.024 1.00 91.06 334 LEU A N 1
ATOM 2686 C CA . LEU A 1 334 ? 5.324 -9.549 -15.631 1.00 91.06 334 LEU A CA 1
ATOM 2687 C C . LEU A 1 334 ? 3.793 -9.500 -15.508 1.00 91.06 334 LEU A C 1
ATOM 2689 O O . LEU A 1 334 ? 3.262 -9.700 -14.417 1.00 91.06 334 LEU A O 1
ATOM 2693 N N . TYR A 1 335 ? 3.096 -9.225 -16.612 1.00 88.44 335 TYR A N 1
ATOM 2694 C CA . TYR A 1 335 ? 1.646 -9.119 -16.691 1.00 88.44 335 TYR A CA 1
ATOM 2695 C C . TYR A 1 335 ? 1.017 -10.250 -17.502 1.00 88.44 335 TYR A C 1
ATOM 2697 O O . TYR A 1 335 ? -0.180 -10.198 -17.791 1.00 88.44 335 TYR A O 1
ATOM 2705 N N . GLU A 1 336 ? 1.786 -11.275 -17.873 1.00 89.69 336 GLU A N 1
ATOM 2706 C CA . GLU A 1 336 ? 1.252 -12.409 -18.615 1.00 89.69 336 GLU A CA 1
ATOM 2707 C C . GLU A 1 336 ? 0.117 -13.093 -17.831 1.00 89.69 336 GLU A C 1
ATOM 2709 O O . GLU A 1 336 ? 0.262 -13.464 -16.666 1.00 89.69 336 GLU A O 1
ATOM 2714 N N . GLY A 1 337 ? -1.048 -13.224 -18.473 1.00 85.62 337 GLY A N 1
ATOM 2715 C CA . GLY A 1 337 ? -2.258 -13.777 -17.857 1.00 85.62 337 GLY A CA 1
ATOM 2716 C C . GLY A 1 337 ? -3.070 -12.791 -17.008 1.00 85.62 337 GLY A C 1
ATOM 2717 O O . GLY A 1 337 ? -4.111 -13.179 -16.477 1.00 85.62 337 GLY A O 1
ATOM 2718 N N . LEU A 1 338 ? -2.646 -11.528 -16.895 1.00 82.00 338 LEU A N 1
ATOM 2719 C CA . LEU A 1 338 ? -3.411 -10.471 -16.230 1.00 82.00 338 LEU A CA 1
ATOM 2720 C C . LEU A 1 338 ? -4.317 -9.713 -17.222 1.00 82.00 338 LEU A C 1
ATOM 2722 O O . LEU A 1 338 ? -4.036 -9.690 -18.422 1.00 82.00 338 LEU A O 1
ATOM 2726 N N . PRO A 1 339 ? -5.413 -9.077 -16.756 1.00 77.50 339 PRO A N 1
ATOM 2727 C CA . PRO A 1 339 ? -6.229 -8.200 -17.599 1.00 77.50 339 PRO A CA 1
ATOM 2728 C C . PRO A 1 339 ? -5.406 -7.062 -18.220 1.00 77.50 339 PRO A C 1
ATOM 2730 O O . PRO A 1 339 ? -4.419 -6.625 -17.638 1.00 77.50 339 PRO A O 1
ATOM 2733 N N . ALA A 1 340 ? -5.824 -6.529 -19.370 1.00 76.81 340 ALA A N 1
ATOM 2734 C CA . ALA A 1 340 ? -5.129 -5.400 -19.994 1.00 76.81 340 ALA A CA 1
ATOM 2735 C C . ALA A 1 340 ? -5.177 -4.129 -19.115 1.00 76.81 340 ALA A C 1
ATOM 2737 O O . ALA A 1 340 ? -6.202 -3.833 -18.496 1.00 76.81 340 ALA A O 1
ATOM 2738 N N . GLY A 1 341 ? -4.075 -3.370 -19.077 1.00 75.25 341 GLY A N 1
ATOM 2739 C CA . GLY A 1 341 ? -4.003 -2.054 -18.435 1.00 75.25 341 GLY A CA 1
ATOM 2740 C C . GLY A 1 341 ? -4.669 -0.920 -19.249 1.00 75.25 341 GLY A C 1
ATOM 2741 O O . GLY A 1 341 ? -5.408 -1.185 -20.197 1.00 75.25 341 GLY A O 1
ATOM 2742 N N . PRO A 1 342 ? -4.403 0.365 -18.929 1.00 67.94 342 PRO A N 1
ATOM 2743 C CA . PRO A 1 342 ? -3.431 0.827 -17.949 1.00 67.94 342 PRO A CA 1
ATOM 2744 C C . PRO A 1 342 ? -3.922 0.583 -16.530 1.00 67.94 342 PRO A C 1
ATOM 2746 O O . PRO A 1 342 ? -5.099 0.734 -16.201 1.00 67.94 342 PRO A O 1
ATOM 2749 N N . PHE A 1 343 ? -2.992 0.228 -15.668 1.00 65.56 343 PHE A N 1
ATOM 2750 C CA . PHE A 1 343 ? -3.264 0.115 -14.257 1.00 65.56 343 PHE A CA 1
ATOM 2751 C C . PHE A 1 343 ? -3.048 1.463 -13.557 1.00 65.56 343 PHE A C 1
ATOM 2753 O O . PHE A 1 343 ? -2.290 2.287 -14.069 1.00 65.56 343 PHE A O 1
ATOM 2760 N N . PRO A 1 344 ? -3.725 1.729 -12.420 1.00 57.19 344 PRO A N 1
ATOM 2761 C CA . PRO A 1 344 ? -3.411 2.892 -11.598 1.00 57.19 344 PRO A CA 1
ATOM 2762 C C . PRO A 1 344 ? -1.922 2.850 -11.237 1.00 57.19 344 PRO A C 1
ATOM 2764 O O . PRO A 1 344 ? -1.435 1.802 -10.808 1.00 57.19 344 PRO A O 1
ATOM 2767 N N . LYS A 1 345 ? -1.224 3.952 -11.506 1.00 59.22 345 LYS A N 1
ATOM 2768 C CA . LYS A 1 345 ? 0.213 4.157 -11.306 1.00 59.22 345 LYS A CA 1
ATOM 2769 C C . LYS A 1 345 ? 0.423 5.318 -10.369 1.00 59.22 345 LYS A C 1
ATOM 2771 O O . LYS A 1 345 ? -0.450 6.222 -10.397 1.00 59.22 345 LYS A O 1
#

Radius of gyration: 23.08 Å; chains: 1; bounding box: 59×50×62 Å

Organism: NCBI:txid139438